Protein AF-A0A2J8KEN2-F1 (afdb_monomer_lite)

Foldseek 3Di:
DDDPPPQPVQQKDKDWDADPVPRDTDPLAIQIDHDPDGPKDFPDKDKDWDQDPVRDIFIWIWTAILQRKTFIAGSDPPPGTPDIDRCLVVAWPDKDWAFFAADPLVVLVVVLPDPVCPPPPPPVNSVVSVVVSVVVVVVVVVVVVVVVVVVVVDDPDPPDPDPDPVPDHADPVSPDTDMWTAGPSRDTDD

pLDDT: mean 83.46, std 14.16, range [34.16, 97.75]

Organism: Pan troglodytes (NCBI:txid9598)

Sequence (190 aa):
SSKDSLACFNQTYTINLYLVETGRRLLDTTITFSLEQSGTRPERLYIQVFLKKDDSVGYRALVQTEDHLLLFLQQLAGKVVLWSREESLAEVVCLEMVDLPLTGAQAELEGEFGKKAAIQDGLLGMFLKRLSSQLILLQAWTSHLWKMFYDARKPRSQIKNEINIDTLARDEFNLQKMMVMVTASGKVSG

Structure (mmCIF, N/CA/C/O backbone):
data_AF-A0A2J8KEN2-F1
#
_entry.id   AF-A0A2J8KEN2-F1
#
loop_
_atom_site.group_PDB
_atom_site.id
_atom_site.type_symbol
_atom_site.label_atom_id
_atom_site.label_alt_id
_atom_site.label_comp_id
_atom_site.label_asym_id
_atom_site.label_entity_id
_atom_site.label_seq_id
_atom_site.pdbx_PDB_ins_code
_atom_site.Cartn_x
_atom_site.Cartn_y
_atom_site.Cartn_z
_atom_site.occupancy
_atom_site.B_iso_or_equiv
_atom_site.auth_seq_id
_atom_site.auth_comp_id
_atom_site.auth_asym_id
_atom_site.auth_atom_id
_atom_site.pdbx_PDB_model_num
ATOM 1 N N . SER A 1 1 ? -32.097 -1.463 -9.549 1.00 34.16 1 SER A N 1
ATOM 2 C CA . SER A 1 1 ? -32.079 -1.325 -8.083 1.00 34.16 1 SER A CA 1
ATOM 3 C C . SER A 1 1 ? -30.762 -0.674 -7.701 1.00 34.16 1 SER A C 1
ATOM 5 O O . SER A 1 1 ? -29.748 -1.351 -7.584 1.00 34.16 1 SER A O 1
ATOM 7 N N . SER A 1 2 ? -30.742 0.658 -7.702 1.00 37.84 2 SER A N 1
ATOM 8 C CA . SER A 1 2 ? -29.576 1.498 -7.428 1.00 37.84 2 SER A CA 1
ATOM 9 C C . SER A 1 2 ? -29.343 1.525 -5.921 1.00 37.84 2 SER A C 1
ATOM 11 O O . SER A 1 2 ? -30.073 2.192 -5.195 1.00 37.84 2 SER A O 1
ATOM 13 N N . LYS A 1 3 ? -28.372 0.746 -5.436 1.00 42.81 3 LYS A N 1
ATOM 14 C CA . LYS A 1 3 ? -27.894 0.880 -4.059 1.00 42.81 3 LYS A CA 1
ATOM 15 C C . LYS A 1 3 ? -27.143 2.203 -3.968 1.00 42.81 3 LYS A C 1
ATOM 17 O O . LYS A 1 3 ? -26.094 2.340 -4.591 1.00 42.81 3 LYS A O 1
ATOM 22 N N . ASP A 1 4 ? -27.694 3.142 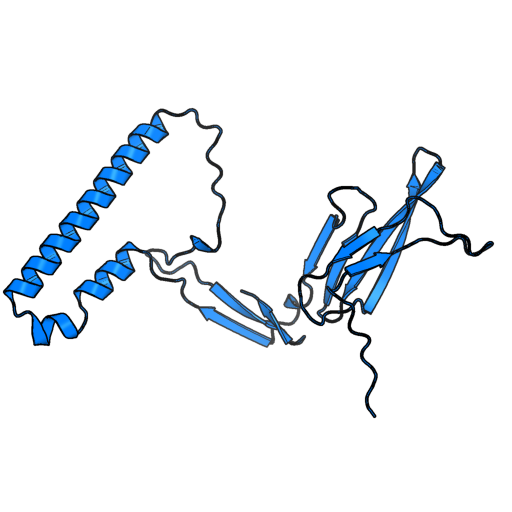-3.208 1.00 41.69 4 ASP A N 1
ATOM 23 C CA . ASP A 1 4 ? -27.046 4.392 -2.828 1.00 41.69 4 ASP A CA 1
ATOM 24 C C . ASP A 1 4 ? -25.714 4.084 -2.137 1.00 41.69 4 ASP A C 1
ATOM 26 O O . ASP A 1 4 ? -25.636 3.758 -0.950 1.00 41.69 4 ASP A O 1
ATOM 30 N N . SER A 1 5 ? -24.634 4.126 -2.911 1.00 50.22 5 SER A N 1
ATOM 31 C CA . SER A 1 5 ? -23.287 4.011 -2.392 1.00 50.22 5 SER A CA 1
ATOM 32 C C . SER A 1 5 ? -22.967 5.324 -1.690 1.00 50.22 5 SER A C 1
ATOM 34 O O . SER A 1 5 ? -22.549 6.283 -2.334 1.00 50.22 5 SER A O 1
ATOM 36 N N . LEU A 1 6 ? -23.157 5.367 -0.369 1.00 51.81 6 LEU A N 1
ATOM 37 C CA . LEU A 1 6 ? -22.570 6.387 0.500 1.00 51.81 6 LEU A CA 1
ATOM 38 C C . LEU A 1 6 ? -21.063 6.421 0.208 1.00 51.81 6 LEU A C 1
ATOM 40 O O . LEU A 1 6 ? -20.320 5.537 0.636 1.00 51.81 6 LEU A O 1
ATOM 44 N N . ALA A 1 7 ? -20.627 7.349 -0.638 1.00 55.91 7 ALA A N 1
ATOM 45 C CA . ALA A 1 7 ? -19.224 7.555 -0.944 1.00 55.91 7 ALA A CA 1
ATOM 46 C C . ALA A 1 7 ? -18.638 8.355 0.220 1.00 55.91 7 ALA A C 1
ATOM 48 O O . ALA A 1 7 ? -19.048 9.488 0.471 1.00 55.91 7 ALA A O 1
ATOM 49 N N . CYS A 1 8 ? -17.729 7.745 0.980 1.00 64.81 8 CYS A N 1
ATOM 50 C CA . CYS A 1 8 ? -17.019 8.448 2.041 1.00 64.81 8 CYS A CA 1
ATOM 51 C C . CYS A 1 8 ? -16.120 9.515 1.400 1.00 64.81 8 CYS A C 1
ATOM 53 O O . CYS A 1 8 ? -15.266 9.195 0.569 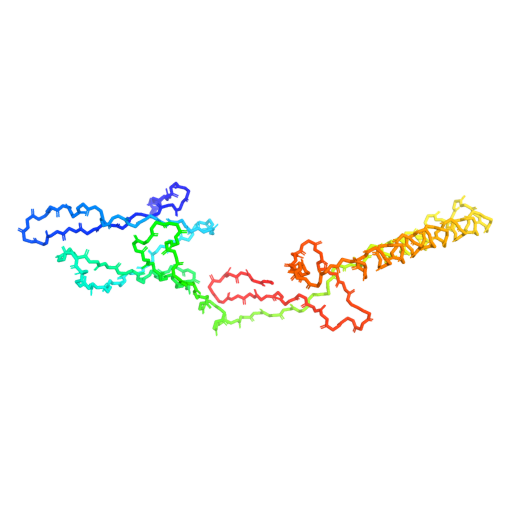1.00 64.81 8 CYS A O 1
ATOM 55 N N . PHE A 1 9 ? -16.334 10.782 1.757 1.00 64.25 9 PHE A N 1
ATOM 56 C CA . PHE A 1 9 ? -15.518 11.892 1.276 1.00 64.25 9 PHE A CA 1
ATOM 57 C C . PHE A 1 9 ? -14.078 11.712 1.775 1.00 64.25 9 PHE A C 1
ATOM 59 O O . PHE A 1 9 ? -13.844 11.641 2.979 1.00 64.25 9 PHE A O 1
ATOM 66 N N . ASN A 1 10 ? -13.121 11.623 0.848 1.00 73.12 10 ASN A N 1
ATOM 67 C CA . ASN A 1 10 ? -11.687 11.478 1.129 1.00 73.12 10 ASN A CA 1
ATOM 68 C C . ASN A 1 10 ? -11.269 10.181 1.869 1.00 73.12 10 ASN A C 1
ATOM 70 O O . ASN A 1 10 ? -10.186 10.144 2.445 1.00 73.12 10 ASN A O 1
ATOM 74 N N . GLN A 1 11 ? -12.128 9.146 1.893 1.00 83.94 11 GLN A N 1
ATOM 75 C CA . GLN A 1 11 ? -11.895 7.852 2.571 1.00 83.94 11 GLN A CA 1
ATOM 76 C C . GLN A 1 11 ? -11.328 7.966 4.000 1.00 83.94 11 GLN A C 1
ATOM 78 O O . GLN A 1 11 ? -10.512 7.147 4.431 1.00 83.94 11 GLN A O 1
ATOM 83 N N . THR A 1 12 ? -11.754 8.985 4.751 1.00 90.19 12 THR A N 1
ATOM 84 C CA . THR A 1 12 ? -11.365 9.164 6.150 1.00 90.19 12 THR A CA 1
ATOM 85 C C . THR A 1 12 ? -12.368 8.476 7.066 1.00 90.19 12 THR A C 1
ATOM 87 O O . THR A 1 12 ? -13.565 8.762 7.063 1.00 90.19 12 THR A O 1
ATOM 90 N N . TYR A 1 13 ? -11.869 7.557 7.885 1.00 92.00 13 TYR A N 1
ATOM 91 C CA . TYR A 1 13 ? -12.669 6.780 8.820 1.00 92.00 13 TYR A CA 1
ATOM 92 C C . TYR A 1 13 ? -12.249 7.091 10.249 1.00 92.00 13 TYR A C 1
ATOM 94 O O . TYR A 1 13 ? -11.062 7.202 10.567 1.00 92.00 13 TYR A O 1
ATOM 102 N N . THR A 1 14 ? -13.244 7.206 11.125 1.00 93.06 14 THR A N 1
ATOM 103 C CA . THR A 1 14 ? -13.035 7.472 12.544 1.00 93.06 14 THR A CA 1
ATOM 104 C C . THR A 1 14 ? -13.665 6.371 13.382 1.00 93.06 14 THR A C 1
ATOM 106 O O . THR A 1 14 ? -14.856 6.089 13.265 1.00 93.06 14 THR A O 1
ATOM 109 N N . ILE A 1 15 ? -12.868 5.775 14.264 1.00 94.69 15 ILE A N 1
ATOM 110 C CA . ILE A 1 15 ? -13.289 4.753 15.220 1.00 94.69 15 ILE A CA 1
ATOM 111 C C . ILE A 1 15 ? -13.369 5.407 16.603 1.00 94.69 15 ILE A C 1
ATOM 113 O O . ILE A 1 15 ? -12.448 6.106 17.028 1.00 94.69 15 ILE A O 1
ATOM 117 N N . ASN A 1 16 ? -14.487 5.198 17.298 1.00 93.88 16 ASN A N 1
ATOM 118 C CA . ASN A 1 16 ? -14.735 5.699 18.650 1.00 93.88 16 ASN A CA 1
ATOM 119 C C . ASN A 1 16 ? -15.219 4.556 19.544 1.00 93.88 16 ASN A C 1
ATOM 121 O O . ASN A 1 16 ? -15.945 3.677 19.078 1.00 93.88 16 ASN A O 1
ATOM 125 N N . LEU A 1 17 ? -14.875 4.603 20.833 1.00 93.81 17 LEU A N 1
ATOM 126 C CA . LEU A 1 17 ? -15.411 3.675 21.828 1.00 93.81 17 LEU A CA 1
ATOM 127 C C . LEU A 1 17 ? -16.586 4.294 22.580 1.00 93.81 17 LEU A C 1
ATOM 129 O O . LEU A 1 17 ? -16.585 5.478 22.926 1.00 93.81 17 LEU A O 1
ATOM 133 N N . TYR A 1 18 ? -17.564 3.446 22.877 1.00 94.31 18 TYR A N 1
ATOM 134 C CA . TYR A 1 18 ? -18.742 3.775 23.665 1.00 94.31 18 TYR A CA 1
ATOM 135 C C . TYR A 1 18 ? -18.900 2.744 24.780 1.00 94.31 18 TYR A C 1
ATOM 137 O O . TYR A 1 18 ? -18.653 1.555 24.577 1.00 94.31 18 TYR A O 1
ATOM 145 N N . LEU A 1 19 ? -19.317 3.198 25.959 1.00 93.94 19 LEU A N 1
ATOM 146 C CA . LEU A 1 19 ? -19.700 2.316 27.057 1.00 93.94 19 LEU A CA 1
ATOM 147 C C . LEU A 1 19 ? -21.049 1.672 26.742 1.00 93.94 19 LEU A C 1
ATOM 149 O O . LEU A 1 19 ? -22.024 2.382 26.511 1.00 93.94 19 LEU A O 1
ATOM 153 N N . VAL A 1 20 ? -21.120 0.342 26.789 1.00 95.00 20 VAL A N 1
ATOM 154 C CA . VAL A 1 20 ? -22.357 -0.405 26.496 1.00 95.00 20 VAL A CA 1
ATOM 155 C C . VAL A 1 20 ? -23.465 -0.070 27.498 1.00 95.00 20 VAL A C 1
ATOM 157 O O . VAL A 1 20 ? -24.615 0.095 27.113 1.00 95.00 20 VAL A O 1
ATOM 160 N N . GLU A 1 21 ? -23.110 0.096 28.772 1.00 96.19 21 GLU A N 1
ATOM 161 C CA . GLU A 1 21 ? -24.060 0.341 29.866 1.00 96.19 21 GLU A CA 1
ATOM 162 C C . GLU A 1 21 ? -24.750 1.707 29.774 1.00 96.19 21 GLU A C 1
ATOM 164 O O . GLU A 1 21 ? -25.923 1.841 30.108 1.00 96.19 21 GLU A O 1
ATOM 169 N N . THR A 1 22 ? -24.019 2.738 29.341 1.00 95.75 22 THR A N 1
ATOM 170 C CA . THR A 1 22 ? -24.493 4.133 29.382 1.00 95.75 22 THR A CA 1
ATOM 171 C C . THR A 1 22 ? -24.680 4.756 28.003 1.00 95.75 22 THR A C 1
ATOM 173 O O . THR A 1 22 ? -25.208 5.862 27.901 1.00 95.75 22 THR A O 1
ATOM 176 N N . GLY A 1 23 ? -24.192 4.106 26.944 1.00 94.25 23 GLY A N 1
ATOM 177 C CA . GLY A 1 23 ? -24.124 4.661 25.591 1.00 94.25 23 GLY A CA 1
ATOM 178 C C . GLY A 1 23 ? -23.197 5.875 25.459 1.00 94.25 23 GLY A C 1
ATOM 179 O O . GLY A 1 23 ? -23.181 6.526 24.415 1.00 94.25 23 GLY A O 1
ATOM 180 N N . ARG A 1 24 ? -22.430 6.228 26.501 1.00 93.88 24 ARG A N 1
ATOM 181 C CA . ARG A 1 24 ? -21.560 7.410 26.483 1.00 93.88 24 ARG A CA 1
ATOM 182 C C . ARG A 1 24 ? -20.271 7.124 25.724 1.00 93.88 24 ARG A C 1
ATOM 184 O O . ARG A 1 24 ? -19.637 6.090 25.929 1.00 93.88 24 ARG A O 1
ATOM 191 N N . ARG A 1 25 ? -19.863 8.077 24.882 1.00 93.12 25 ARG A N 1
ATOM 192 C CA . ARG A 1 25 ? -18.575 8.046 24.180 1.00 93.12 25 ARG A CA 1
ATOM 193 C C . ARG A 1 25 ? -17.432 8.237 25.173 1.00 93.12 25 ARG A C 1
ATOM 195 O O . ARG A 1 25 ? -17.469 9.173 25.971 1.00 93.12 25 ARG A O 1
ATOM 202 N N . LEU A 1 26 ? -16.403 7.402 25.081 1.00 90.88 26 LEU A N 1
ATOM 203 C CA . LEU A 1 26 ? -15.172 7.582 25.844 1.00 90.88 26 LEU A CA 1
ATOM 204 C C . LEU A 1 26 ? -14.308 8.670 25.195 1.00 90.88 26 LEU A C 1
ATOM 206 O O . LEU A 1 26 ? -14.005 8.616 24.000 1.00 90.88 26 LEU A O 1
ATOM 210 N N . LEU A 1 27 ? -13.925 9.674 25.983 1.00 88.25 27 LEU A N 1
ATOM 211 C CA . LEU A 1 27 ? -13.029 10.744 25.536 1.00 88.25 27 LEU A CA 1
ATOM 212 C C . LEU A 1 27 ? -11.622 10.181 25.280 1.00 88.25 27 LEU A C 1
ATOM 214 O O . LEU A 1 27 ? -11.268 9.137 25.819 1.00 88.25 27 LEU A O 1
ATOM 218 N N . ASP A 1 28 ? -10.856 10.827 24.400 1.00 85.25 28 ASP A N 1
ATOM 219 C CA . ASP A 1 28 ? -9.479 10.438 24.043 1.00 85.25 28 ASP A CA 1
ATOM 220 C C . ASP A 1 28 ? -9.310 9.000 23.510 1.00 85.25 28 ASP A C 1
ATOM 222 O O . ASP A 1 28 ? -8.221 8.424 23.521 1.00 85.25 28 ASP A O 1
ATOM 226 N N . THR A 1 29 ? -10.395 8.415 22.986 1.00 89.81 29 THR A N 1
ATOM 227 C CA . THR A 1 29 ? -10.398 7.091 22.337 1.00 89.81 29 THR A CA 1
ATOM 228 C C . THR A 1 29 ? -10.645 7.151 20.827 1.00 89.81 29 THR A C 1
ATOM 230 O O . THR A 1 29 ? -10.989 6.152 20.195 1.00 89.81 29 THR A O 1
ATOM 233 N N . THR A 1 30 ? -10.465 8.315 20.214 1.00 92.00 30 THR A N 1
ATOM 234 C CA . THR A 1 30 ? -10.729 8.505 18.788 1.00 92.00 30 THR A CA 1
ATOM 235 C C . THR A 1 30 ? -9.509 8.107 17.955 1.00 92.00 30 THR A C 1
ATOM 237 O O . THR A 1 30 ? -8.435 8.678 18.122 1.00 92.00 30 THR A O 1
ATOM 240 N N . ILE A 1 31 ? -9.671 7.138 17.051 1.00 93.69 31 ILE A N 1
ATOM 241 C CA . ILE A 1 31 ? -8.678 6.804 16.020 1.00 93.69 31 ILE A CA 1
ATOM 242 C C . ILE A 1 31 ? -9.208 7.297 14.678 1.00 93.69 31 ILE A C 1
ATOM 244 O O . ILE A 1 31 ? -10.293 6.891 14.273 1.00 93.69 31 ILE A O 1
ATOM 248 N N . THR A 1 32 ? -8.432 8.119 13.975 1.00 92.06 32 THR A N 1
ATOM 249 C CA . THR A 1 32 ? -8.751 8.569 12.613 1.00 92.06 32 THR A CA 1
ATOM 250 C C . THR A 1 32 ? -7.681 8.074 11.654 1.00 92.06 32 THR A C 1
ATOM 252 O O . THR A 1 32 ? -6.495 8.289 11.897 1.00 92.06 32 THR A O 1
ATOM 255 N N . PHE A 1 33 ? -8.093 7.422 10.570 1.00 91.50 33 PHE A N 1
ATOM 256 C CA . PHE A 1 33 ? -7.204 6.937 9.516 1.00 91.50 33 PHE A CA 1
ATOM 257 C C . PHE A 1 33 ? -7.816 7.200 8.136 1.00 91.50 33 PHE A C 1
ATOM 259 O O . PHE A 1 33 ? -9.028 7.373 8.011 1.00 91.50 33 PHE A O 1
ATOM 266 N N . SER A 1 34 ? -6.973 7.245 7.110 1.00 90.12 34 SER A N 1
ATOM 267 C CA . SER A 1 34 ? -7.372 7.400 5.711 1.00 90.12 34 SER A CA 1
ATOM 268 C C . SER A 1 34 ? -6.935 6.183 4.908 1.00 90.12 34 SER A C 1
ATOM 270 O O . SER A 1 34 ? -5.849 5.653 5.147 1.00 90.12 34 SER A O 1
ATOM 272 N N . LEU A 1 35 ? -7.763 5.758 3.958 1.00 88.69 35 LEU A N 1
ATOM 273 C CA . LEU A 1 35 ? -7.361 4.789 2.939 1.00 88.69 35 LEU A CA 1
ATOM 274 C C . LEU A 1 35 ? -6.811 5.547 1.725 1.00 88.69 35 LEU A C 1
ATOM 276 O O . LEU A 1 35 ? -7.370 6.565 1.333 1.00 88.69 35 LEU A O 1
ATOM 280 N N . GLU A 1 36 ? -5.703 5.070 1.158 1.00 80.38 36 GLU A N 1
ATOM 281 C CA . GLU A 1 36 ? -5.050 5.719 0.009 1.00 80.38 36 GLU A CA 1
ATOM 282 C C . GLU A 1 36 ? -5.774 5.435 -1.314 1.00 80.38 36 GLU A C 1
ATOM 284 O O . GLU A 1 36 ? -5.727 6.242 -2.242 1.00 80.38 36 GLU A O 1
ATOM 289 N N . GLN A 1 37 ? -6.442 4.281 -1.418 1.00 76.62 37 GLN A N 1
ATOM 290 C CA . GLN A 1 37 ? -7.077 3.845 -2.656 1.00 76.62 37 GLN A CA 1
ATOM 291 C C . GLN A 1 37 ? -8.529 4.299 -2.757 1.00 76.62 37 GLN A C 1
ATOM 293 O O . GLN A 1 37 ? -9.382 3.948 -1.931 1.00 76.62 37 GLN A O 1
ATOM 298 N N . SER A 1 38 ? -8.819 5.004 -3.852 1.00 67.56 38 SER A N 1
ATOM 299 C CA . SER A 1 38 ? -10.164 5.475 -4.143 1.00 67.56 38 SER A CA 1
ATOM 300 C C . SER A 1 38 ? -11.145 4.315 -4.294 1.00 67.56 38 SER A C 1
ATOM 302 O O . SER A 1 38 ? -10.929 3.410 -5.093 1.00 67.56 38 SER A O 1
ATOM 304 N N . GLY A 1 39 ? -12.240 4.357 -3.535 1.00 72.56 39 GLY A N 1
ATOM 305 C CA . GLY A 1 39 ? -13.319 3.368 -3.620 1.00 72.56 39 GLY A CA 1
ATOM 306 C C . GLY A 1 39 ? -13.184 2.158 -2.694 1.00 72.56 39 GLY A C 1
ATOM 307 O O . GLY A 1 39 ? -14.146 1.403 -2.595 1.00 72.56 39 GLY A O 1
ATOM 308 N N . THR A 1 40 ? -12.073 2.009 -1.966 1.00 84.62 40 THR A N 1
ATOM 309 C CA . THR A 1 40 ? -11.931 0.954 -0.948 1.00 84.62 40 THR A CA 1
ATOM 310 C C . THR A 1 40 ? -12.737 1.283 0.309 1.00 84.62 40 THR A C 1
ATOM 312 O O . THR A 1 40 ? -12.825 2.440 0.735 1.00 84.62 40 THR A O 1
ATOM 315 N N . ARG A 1 41 ? -13.364 0.264 0.904 1.00 90.19 41 ARG A N 1
ATOM 316 C CA . ARG A 1 41 ? -14.158 0.390 2.135 1.00 90.19 41 ARG A CA 1
ATOM 317 C C . ARG A 1 41 ? -13.702 -0.634 3.170 1.00 90.19 41 ARG A C 1
ATOM 319 O O . ARG A 1 41 ? -13.252 -1.715 2.793 1.00 90.19 41 ARG A O 1
ATOM 326 N N . PRO A 1 42 ? -13.832 -0.332 4.472 1.00 93.56 42 PRO A N 1
ATOM 327 C CA . PRO A 1 42 ? -13.653 -1.332 5.514 1.00 93.56 42 PRO A CA 1
ATOM 328 C C . PRO A 1 42 ? -14.808 -2.346 5.474 1.00 93.56 42 PRO A C 1
ATOM 330 O O . PRO A 1 42 ? -15.974 -1.963 5.556 1.00 93.56 42 PRO A O 1
ATOM 333 N N . GLU A 1 43 ? -14.479 -3.633 5.376 1.00 94.31 43 GLU A N 1
ATOM 334 C CA . GLU A 1 43 ? -15.429 -4.752 5.424 1.00 94.31 43 GLU A CA 1
ATOM 335 C C . GLU A 1 43 ? -15.548 -5.307 6.850 1.00 94.31 43 GLU A C 1
ATOM 337 O O . GLU A 1 43 ? -16.652 -5.557 7.337 1.00 94.31 43 GLU A O 1
ATOM 342 N N . ARG A 1 44 ? -14.415 -5.492 7.545 1.00 95.81 44 ARG A N 1
ATOM 343 C CA . ARG A 1 44 ? -14.381 -6.089 8.890 1.00 95.81 44 ARG A CA 1
ATOM 344 C C . ARG A 1 44 ? -13.568 -5.261 9.867 1.00 95.81 44 ARG A C 1
ATOM 346 O O . ARG A 1 44 ? -12.583 -4.620 9.505 1.00 95.81 44 ARG A O 1
ATOM 353 N N . LEU A 1 45 ? -13.980 -5.319 11.130 1.00 97.06 45 LEU A N 1
ATOM 354 C CA . LEU A 1 45 ? -13.357 -4.614 12.241 1.00 97.06 45 LEU A CA 1
ATOM 355 C C . LEU A 1 45 ? -13.247 -5.547 13.448 1.00 97.06 45 LEU A C 1
ATOM 357 O O . LEU A 1 45 ? -14.256 -6.047 13.941 1.00 97.06 45 LEU A O 1
ATOM 361 N N . TYR A 1 46 ? -12.031 -5.729 13.954 1.00 97.31 46 TYR A N 1
ATOM 362 C CA . TYR A 1 46 ? -11.758 -6.468 15.185 1.00 97.31 46 TYR A CA 1
ATOM 363 C C . TYR A 1 46 ? -11.066 -5.553 16.192 1.00 97.31 46 TYR A C 1
ATOM 365 O O . TYR A 1 46 ? -10.150 -4.811 15.838 1.00 97.31 46 TYR A O 1
ATOM 373 N N . ILE A 1 47 ? -11.495 -5.606 17.453 1.00 96.62 47 ILE A N 1
ATOM 374 C CA . ILE A 1 47 ? -11.006 -4.714 18.506 1.00 96.62 47 ILE A CA 1
ATOM 375 C C . ILE A 1 47 ? -10.254 -5.517 19.563 1.00 96.62 47 ILE A C 1
ATOM 377 O O . ILE A 1 47 ? -10.782 -6.473 20.125 1.00 96.62 47 ILE A O 1
ATOM 381 N N . GLN A 1 48 ? -9.034 -5.084 19.871 1.00 96.62 48 GLN A N 1
ATOM 382 C CA . GLN A 1 48 ? -8.261 -5.566 21.010 1.00 96.62 48 GLN A CA 1
ATOM 383 C C . GLN A 1 48 ? -8.209 -4.466 22.071 1.00 96.62 48 GLN A C 1
ATOM 385 O O . GLN A 1 48 ? -7.526 -3.460 21.882 1.00 96.62 48 GLN A O 1
ATOM 390 N N . VAL A 1 49 ? -8.907 -4.662 23.189 1.00 94.88 49 VAL A N 1
ATOM 391 C CA . VAL A 1 49 ? -8.901 -3.735 24.332 1.00 94.88 49 VAL A CA 1
ATOM 392 C C . VAL A 1 49 ? -7.823 -4.102 25.352 1.00 94.88 49 VAL A C 1
ATOM 394 O O . VAL A 1 49 ? -7.462 -5.270 25.495 1.00 94.88 49 VAL A O 1
ATOM 397 N N . PHE A 1 50 ? -7.305 -3.107 26.066 1.00 94.06 50 PHE A N 1
ATOM 398 C CA . PHE A 1 50 ? -6.351 -3.283 27.162 1.00 94.06 50 PHE A CA 1
ATOM 399 C C . PHE A 1 50 ? -6.481 -2.145 28.181 1.00 94.06 50 PHE A C 1
ATOM 401 O O . PHE A 1 50 ? -6.939 -1.054 27.848 1.00 94.06 50 PHE A O 1
ATOM 408 N N . LEU A 1 51 ? -6.060 -2.390 29.422 1.00 93.88 51 LEU A N 1
ATOM 409 C CA . LEU A 1 51 ? -6.012 -1.366 30.467 1.00 93.88 51 LEU A CA 1
ATOM 410 C C . LEU A 1 51 ? -4.673 -0.622 30.386 1.00 93.88 51 LEU A C 1
ATOM 412 O O . LEU A 1 51 ? -3.614 -1.249 30.279 1.00 93.88 51 LEU A O 1
ATOM 416 N N . LYS A 1 52 ? -4.710 0.709 30.374 1.00 91.12 52 LYS A N 1
ATOM 417 C CA . LYS A 1 52 ? -3.511 1.551 30.393 1.00 91.12 52 LYS A CA 1
ATOM 418 C C . LYS A 1 52 ? -3.025 1.748 31.836 1.00 91.12 52 LYS A C 1
ATOM 420 O O . LYS A 1 52 ? -3.658 1.308 32.788 1.00 91.12 52 LYS A O 1
ATOM 425 N N . LYS A 1 53 ? -1.862 2.386 32.001 1.00 91.75 53 LYS A N 1
ATOM 426 C CA . LYS A 1 53 ? -1.238 2.613 33.322 1.00 91.75 53 LYS A CA 1
ATOM 427 C C . LYS A 1 53 ? -1.977 3.644 34.182 1.00 91.75 53 LYS A C 1
ATOM 429 O O . LYS A 1 53 ? -1.782 3.669 35.386 1.00 91.75 53 LYS A O 1
ATOM 434 N N . ASP A 1 54 ? -2.754 4.509 33.548 1.00 91.88 54 ASP A N 1
ATOM 435 C CA . ASP A 1 54 ? -3.586 5.563 34.132 1.00 91.88 54 ASP A CA 1
ATOM 436 C C . ASP A 1 54 ? -5.022 5.081 34.416 1.00 91.88 54 ASP A C 1
ATOM 438 O O . ASP A 1 54 ? -5.932 5.898 34.508 1.00 91.88 54 ASP A O 1
ATOM 442 N N . ASP A 1 55 ? -5.240 3.762 34.479 1.00 89.88 55 ASP A N 1
ATOM 443 C CA . ASP A 1 55 ? -6.544 3.093 34.618 1.00 89.88 55 ASP A CA 1
ATOM 444 C C . ASP A 1 55 ? -7.568 3.406 33.509 1.00 89.88 55 ASP A C 1
ATOM 446 O O . ASP A 1 55 ? -8.710 2.941 33.545 1.00 89.88 55 ASP A O 1
ATOM 450 N N . SER A 1 56 ? -7.166 4.138 32.466 1.00 89.75 56 SER A N 1
ATOM 451 C CA . SER A 1 56 ? -7.994 4.365 31.287 1.00 89.75 56 SER A CA 1
ATOM 452 C C . SER A 1 56 ? -7.972 3.154 30.349 1.00 89.75 56 SER A C 1
ATOM 454 O O . SER A 1 56 ? -7.035 2.350 30.322 1.00 89.75 56 SER A O 1
ATOM 456 N N . VAL A 1 57 ? -9.023 2.999 29.542 1.00 91.12 57 VAL A N 1
ATOM 457 C CA . VAL A 1 57 ? -9.084 1.926 28.544 1.00 91.12 57 VAL A CA 1
ATOM 458 C C . VAL A 1 57 ? -8.379 2.348 27.255 1.00 91.12 57 VAL A C 1
ATOM 460 O O . VAL A 1 57 ? -8.598 3.430 26.701 1.00 91.12 57 VAL A O 1
ATOM 463 N N . GLY A 1 58 ? -7.508 1.474 26.767 1.00 92.25 58 GLY A N 1
ATOM 464 C CA . GLY A 1 58 ? -6.907 1.554 25.448 1.00 92.25 58 GLY A CA 1
ATOM 465 C C . GLY A 1 58 ? -7.476 0.502 24.507 1.00 92.25 58 GLY A C 1
ATOM 466 O O . GLY A 1 58 ? -7.990 -0.531 24.939 1.00 92.25 58 GLY A O 1
ATOM 467 N N . TYR A 1 59 ? -7.371 0.748 23.205 1.00 95.00 59 TYR A N 1
ATOM 468 C CA . TYR A 1 59 ? -7.680 -0.271 22.208 1.00 95.00 59 TYR A CA 1
ATOM 469 C C . TYR A 1 59 ? -6.800 -0.161 20.968 1.00 95.00 59 TYR A C 1
ATOM 471 O O . TYR A 1 59 ? -6.223 0.884 20.660 1.00 95.00 59 TYR A O 1
ATOM 479 N N . ARG A 1 60 ? -6.712 -1.282 20.259 1.00 95.81 60 ARG A N 1
ATOM 480 C CA . ARG A 1 60 ? -6.201 -1.394 18.897 1.00 95.81 60 ARG A CA 1
ATOM 481 C C . ARG A 1 60 ? -7.306 -1.938 18.010 1.00 95.81 60 ARG A C 1
ATOM 483 O O . ARG A 1 60 ? -8.147 -2.709 18.476 1.00 95.81 60 ARG A O 1
ATOM 490 N N . ALA A 1 61 ? -7.293 -1.537 16.750 1.00 96.88 61 ALA A N 1
ATOM 491 C CA . ALA A 1 61 ? -8.271 -1.976 15.768 1.00 96.88 61 ALA A CA 1
ATOM 492 C C . ALA A 1 61 ? -7.558 -2.669 14.609 1.00 96.88 61 ALA A C 1
ATOM 494 O O . ALA A 1 61 ? -6.653 -2.089 14.015 1.00 96.88 61 ALA A O 1
ATOM 495 N N . LEU A 1 62 ? -7.966 -3.894 14.293 1.00 97.75 62 LEU A N 1
ATOM 496 C CA . LEU A 1 62 ? -7.629 -4.551 13.039 1.00 97.75 62 LEU A CA 1
ATOM 497 C C . LEU A 1 62 ? -8.773 -4.295 12.060 1.00 97.75 62 LEU A C 1
ATOM 499 O O . LEU A 1 62 ? -9.902 -4.723 12.304 1.00 97.75 62 LEU A O 1
ATOM 503 N N . VAL A 1 63 ? -8.476 -3.591 10.977 1.00 96.81 63 VAL A N 1
ATOM 504 C CA . VAL A 1 63 ? -9.417 -3.282 9.902 1.00 96.81 63 VAL A CA 1
ATOM 505 C C . VAL A 1 63 ? -9.045 -4.121 8.690 1.00 96.81 63 VAL A C 1
ATOM 507 O O . VAL A 1 63 ? -7.892 -4.099 8.266 1.00 96.81 63 VAL A O 1
ATOM 510 N N . GLN A 1 64 ? -10.018 -4.844 8.144 1.00 96.25 64 GLN A N 1
ATOM 511 C CA . GLN A 1 64 ? -9.911 -5.501 6.846 1.00 96.25 64 GLN A CA 1
ATOM 512 C C . GLN A 1 64 ? -10.755 -4.725 5.845 1.00 96.25 64 GLN A C 1
ATOM 514 O O . GLN A 1 64 ? -11.935 -4.476 6.103 1.00 96.25 64 GLN A O 1
ATOM 519 N N . THR A 1 65 ? -10.163 -4.341 4.725 1.00 93.81 65 THR A N 1
ATOM 520 C CA . THR A 1 65 ? -10.858 -3.673 3.623 1.00 93.81 65 THR A CA 1
ATOM 521 C C . THR A 1 65 ? -11.328 -4.669 2.561 1.00 93.81 65 THR A C 1
ATOM 523 O O . THR A 1 65 ? -10.926 -5.835 2.555 1.00 93.81 65 THR A O 1
ATOM 526 N N . GLU A 1 66 ? -12.179 -4.195 1.651 1.00 92.25 66 GLU A N 1
ATOM 527 C CA . GLU A 1 66 ? -12.704 -4.971 0.517 1.00 92.25 66 GLU A CA 1
ATOM 528 C C . GLU A 1 66 ? -11.598 -5.518 -0.407 1.00 92.25 66 GLU A C 1
ATOM 530 O O . GLU A 1 66 ? -11.732 -6.615 -0.937 1.00 92.25 66 GLU A O 1
ATOM 535 N N . ASP A 1 67 ? -10.480 -4.803 -0.561 1.00 90.62 67 ASP A N 1
ATOM 536 C CA . ASP A 1 67 ? -9.320 -5.216 -1.364 1.00 90.62 67 ASP A CA 1
ATOM 537 C C . ASP A 1 67 ? -8.346 -6.141 -0.610 1.00 90.62 67 ASP A C 1
ATOM 539 O O . ASP A 1 67 ? -7.221 -6.348 -1.056 1.00 90.62 67 ASP A O 1
ATOM 543 N N . HIS A 1 68 ? -8.769 -6.715 0.521 1.00 93.56 68 HIS A N 1
ATOM 544 C CA . HIS A 1 68 ? -7.971 -7.608 1.372 1.00 93.56 68 HIS A CA 1
ATOM 545 C C . HIS A 1 68 ? -6.710 -6.962 1.978 1.00 93.56 68 HIS A C 1
ATOM 547 O O . HIS A 1 68 ? -5.767 -7.657 2.365 1.00 93.56 68 HIS A O 1
ATOM 553 N N . LEU A 1 69 ? -6.700 -5.637 2.135 1.00 94.12 69 LEU A N 1
ATOM 554 C CA . LEU A 1 69 ? -5.696 -4.935 2.929 1.00 94.12 69 LEU A CA 1
ATOM 555 C C . LEU A 1 69 ? -6.048 -5.047 4.421 1.00 94.12 69 LEU A C 1
ATOM 557 O O . LEU A 1 69 ? -7.182 -4.809 4.846 1.00 94.12 69 LEU A O 1
ATOM 561 N N . LEU A 1 70 ? -5.054 -5.406 5.232 1.00 96.38 70 LEU A N 1
ATOM 562 C CA . LEU A 1 70 ? -5.150 -5.456 6.686 1.00 96.38 70 LEU A CA 1
ATOM 563 C C . LEU A 1 70 ? -4.389 -4.287 7.302 1.00 96.38 70 LEU A C 1
ATOM 565 O O . LEU A 1 70 ? -3.178 -4.151 7.132 1.00 96.38 70 LEU A O 1
ATOM 569 N N . LEU A 1 71 ? -5.095 -3.475 8.083 1.00 96.00 71 LEU A N 1
ATOM 570 C CA . LEU A 1 71 ? -4.529 -2.348 8.814 1.00 96.00 71 LEU A CA 1
ATOM 571 C C . LEU A 1 71 ? -4.651 -2.588 10.309 1.00 96.00 71 LEU A C 1
ATOM 573 O O . LEU A 1 71 ? -5.749 -2.813 10.819 1.00 96.00 71 LEU A O 1
ATOM 577 N N . PHE A 1 72 ? -3.537 -2.484 11.028 1.00 96.75 72 PHE A N 1
ATOM 578 C CA . PHE A 1 72 ? -3.546 -2.562 12.482 1.00 96.75 72 PHE A CA 1
ATOM 579 C C . PHE A 1 72 ? -3.262 -1.198 13.094 1.00 96.75 72 PHE A C 1
ATOM 581 O O . PHE A 1 72 ? -2.169 -0.642 12.966 1.00 96.75 72 PHE A O 1
ATOM 588 N N . LEU A 1 73 ? -4.278 -0.652 13.751 1.00 95.75 73 LEU A N 1
ATOM 589 C CA . LEU A 1 73 ? -4.342 0.729 14.200 1.00 95.75 73 LEU A CA 1
ATOM 590 C C . LEU A 1 73 ? -4.130 0.833 15.711 1.00 95.75 73 LEU A C 1
ATOM 592 O O . LEU A 1 73 ? -4.589 -0.014 16.482 1.00 95.75 73 LEU A O 1
ATOM 596 N N . GLN A 1 74 ? -3.483 1.912 16.140 1.00 92.81 74 GLN A N 1
ATOM 597 C CA . GLN A 1 74 ? -3.254 2.255 17.542 1.00 92.81 74 GLN A CA 1
ATOM 598 C C . GLN A 1 74 ? -3.626 3.715 17.835 1.00 92.81 74 GLN A C 1
ATOM 600 O O . GLN A 1 74 ? -3.583 4.573 16.958 1.00 92.81 74 GLN A O 1
ATOM 605 N N . GLN A 1 75 ? -3.927 4.016 19.100 1.00 85.94 75 GLN A N 1
ATOM 606 C CA . GLN A 1 75 ? -4.338 5.347 19.582 1.00 85.94 75 GLN A CA 1
ATOM 607 C C . GLN A 1 75 ? -3.198 6.386 19.692 1.00 85.94 75 GLN A C 1
ATOM 609 O O . GLN A 1 75 ? -3.349 7.388 20.386 1.00 85.94 75 GLN A O 1
ATOM 614 N N . LEU A 1 76 ? -2.031 6.156 19.085 1.00 79.88 76 LEU A N 1
ATOM 615 C CA . LEU A 1 76 ? -0.860 7.008 19.301 1.00 79.88 76 LEU A CA 1
ATOM 616 C C . LEU A 1 76 ? -0.847 8.206 18.341 1.00 79.88 76 LEU A C 1
ATOM 618 O O . LEU A 1 76 ? -0.864 8.032 17.120 1.00 79.88 76 LEU A O 1
ATOM 622 N N . ALA A 1 77 ? -0.752 9.420 18.891 1.00 68.44 77 ALA A N 1
ATOM 623 C CA . ALA A 1 77 ? -0.593 10.642 18.108 1.00 68.44 77 ALA A CA 1
ATOM 624 C C . ALA A 1 77 ? 0.710 10.580 17.287 1.00 68.44 77 ALA A C 1
ATOM 626 O O . ALA A 1 77 ? 1.798 10.441 17.841 1.00 68.44 77 ALA A O 1
ATOM 627 N N . GLY A 1 78 ? 0.593 10.641 15.958 1.00 73.06 78 GLY A N 1
ATOM 628 C CA . GLY A 1 78 ? 1.721 10.658 15.016 1.00 73.06 78 GLY A CA 1
ATOM 629 C C . GLY A 1 78 ? 2.001 9.337 14.290 1.00 73.06 78 GLY A C 1
ATOM 630 O O . GLY A 1 78 ? 2.529 9.371 13.184 1.00 73.06 78 GLY A O 1
ATOM 631 N N . LYS A 1 79 ? 1.602 8.179 14.838 1.00 82.25 79 LYS A N 1
ATOM 632 C CA . LYS A 1 79 ? 1.682 6.887 14.128 1.00 82.25 79 LYS A CA 1
ATOM 633 C C . LYS A 1 79 ? 0.447 6.040 14.410 1.00 82.25 79 LYS A C 1
ATOM 635 O O . LYS A 1 79 ? 0.478 5.128 15.237 1.00 82.25 79 LYS A O 1
ATOM 640 N N . VAL A 1 80 ? -0.633 6.360 13.704 1.00 90.00 80 VAL A N 1
ATOM 641 C CA . VAL A 1 80 ? -1.921 5.666 13.827 1.00 90.00 80 VAL A CA 1
ATOM 642 C C . VAL A 1 80 ? -1.833 4.235 13.300 1.00 90.00 80 VAL A C 1
ATOM 644 O O . VAL A 1 80 ? -2.297 3.310 13.961 1.00 90.00 80 VAL A O 1
ATOM 647 N N . VAL A 1 81 ? -1.196 4.033 12.145 1.00 92.31 81 VAL A N 1
ATOM 648 C CA . VAL A 1 81 ? -0.989 2.705 11.554 1.00 92.31 81 VAL A CA 1
ATOM 649 C C . VAL A 1 81 ? 0.261 2.077 12.173 1.00 92.31 81 VAL A C 1
ATOM 651 O O . VAL A 1 81 ? 1.382 2.541 11.948 1.00 92.31 81 VAL A O 1
ATOM 654 N N . LEU A 1 82 ? 0.085 1.032 12.987 1.00 93.75 82 LEU A N 1
ATOM 655 C CA . LEU A 1 82 ? 1.202 0.284 13.568 1.00 93.75 82 LEU A CA 1
ATOM 656 C C . LEU A 1 82 ? 1.915 -0.524 12.480 1.00 93.75 82 LEU A C 1
ATOM 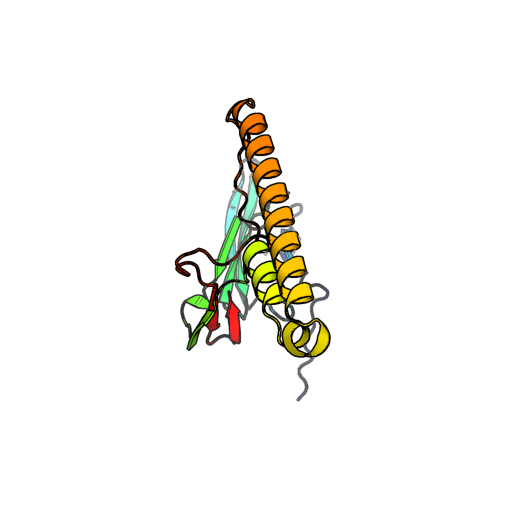658 O O . LEU A 1 82 ? 3.141 -0.454 12.366 1.00 93.75 82 LEU A O 1
ATOM 662 N N . TRP A 1 83 ? 1.128 -1.253 11.689 1.00 95.19 83 TRP A N 1
ATOM 663 C CA . TRP A 1 83 ? 1.549 -1.991 10.506 1.00 95.19 83 TRP A CA 1
ATOM 664 C C . TRP A 1 83 ? 0.388 -2.122 9.516 1.00 95.19 83 TRP A C 1
ATOM 666 O O . TRP A 1 83 ? -0.784 -1.986 9.879 1.00 95.19 83 TRP A O 1
ATOM 676 N N . SER A 1 84 ? 0.754 -2.386 8.268 1.00 94.75 84 SER A N 1
ATOM 677 C CA . SER A 1 84 ? -0.138 -2.662 7.149 1.00 94.75 84 SER A CA 1
ATOM 678 C C . SER A 1 84 ? 0.306 -3.971 6.497 1.00 94.75 84 SER A C 1
ATOM 680 O O . SER A 1 84 ? 1.509 -4.249 6.464 1.00 94.75 84 SER A O 1
ATOM 682 N N . ARG A 1 85 ? -0.636 -4.793 6.035 1.00 95.88 85 ARG A N 1
ATOM 683 C CA . ARG A 1 85 ? -0.353 -6.058 5.354 1.00 95.88 85 ARG A CA 1
ATOM 684 C C . ARG A 1 85 ? -1.278 -6.243 4.159 1.00 95.88 85 ARG A C 1
ATOM 686 O O . ARG A 1 85 ? -2.495 -6.199 4.300 1.00 95.88 85 ARG A O 1
ATOM 693 N N . GLU A 1 86 ? -0.674 -6.488 3.006 1.00 94.56 86 GLU A N 1
ATOM 694 C CA . GLU A 1 86 ? -1.357 -6.678 1.731 1.00 94.56 86 GLU A CA 1
ATOM 695 C C . GLU A 1 86 ? -1.621 -8.173 1.489 1.00 94.56 86 GLU A C 1
ATOM 697 O O . GLU A 1 86 ? -0.708 -8.898 1.097 1.00 94.56 86 GLU A O 1
ATOM 702 N N . GLU A 1 87 ? -2.841 -8.657 1.747 1.00 95.81 87 GLU A N 1
ATOM 703 C CA . GLU A 1 87 ? -3.187 -10.076 1.527 1.00 95.81 87 GLU A CA 1
ATOM 704 C C . GLU A 1 87 ? -3.753 -10.338 0.123 1.00 95.81 87 GLU A C 1
ATOM 706 O O . GLU A 1 87 ? -3.869 -11.495 -0.271 1.00 95.81 87 GLU A O 1
ATOM 711 N N . SER A 1 88 ? -4.058 -9.300 -0.668 1.00 93.88 88 SER A N 1
ATOM 712 C CA . SER A 1 88 ? -4.469 -9.467 -2.075 1.00 93.88 88 SER A CA 1
ATOM 713 C C . SER A 1 88 ? -3.415 -10.212 -2.905 1.00 93.88 88 SER A C 1
ATOM 715 O O . SER A 1 88 ? -3.751 -10.986 -3.799 1.00 93.88 88 SER A O 1
ATOM 717 N N . LEU A 1 89 ? -2.134 -10.047 -2.554 1.00 95.25 89 LEU A N 1
ATOM 718 C CA . LEU A 1 89 ? -0.991 -10.710 -3.185 1.00 95.25 89 LEU A CA 1
ATOM 719 C C . LEU A 1 89 ? -0.908 -12.216 -2.898 1.00 95.25 89 LEU A C 1
ATOM 721 O O . LEU A 1 89 ? -0.083 -12.900 -3.501 1.00 95.25 89 LEU A O 1
ATOM 725 N N . ALA A 1 90 ? -1.740 -12.756 -2.004 1.00 95.06 90 ALA A N 1
ATOM 726 C CA . ALA A 1 90 ? -1.836 -14.201 -1.819 1.00 95.06 90 ALA A CA 1
ATOM 727 C C . ALA A 1 90 ? -2.476 -14.900 -3.035 1.00 95.06 90 ALA A C 1
ATOM 729 O O . ALA A 1 90 ? -2.229 -16.087 -3.248 1.00 95.06 90 ALA A O 1
ATOM 730 N N . GLU A 1 91 ? -3.261 -14.176 -3.843 1.00 95.94 91 GLU A N 1
ATOM 731 C CA . GLU A 1 91 ? -3.931 -14.696 -5.038 1.00 95.94 91 GLU A CA 1
ATOM 732 C C . GLU A 1 91 ? -3.594 -13.850 -6.276 1.00 95.94 91 GLU A C 1
ATOM 734 O O . GLU A 1 91 ? -4.354 -12.983 -6.720 1.00 95.94 91 GLU A O 1
ATOM 739 N N . VAL A 1 92 ? -2.415 -14.112 -6.846 1.00 96.44 92 VAL A N 1
ATOM 740 C CA . VAL A 1 92 ? -1.957 -13.489 -8.095 1.00 96.44 92 VAL A CA 1
ATOM 741 C C . VAL A 1 92 ? -2.502 -14.266 -9.293 1.00 96.44 92 VAL A C 1
ATOM 743 O O . VAL A 1 92 ? -2.249 -15.461 -9.437 1.00 96.44 92 VAL A O 1
ATOM 746 N N . VAL A 1 93 ? -3.226 -13.571 -10.171 1.00 97.19 93 VAL A N 1
ATOM 747 C CA . VAL A 1 93 ? -3.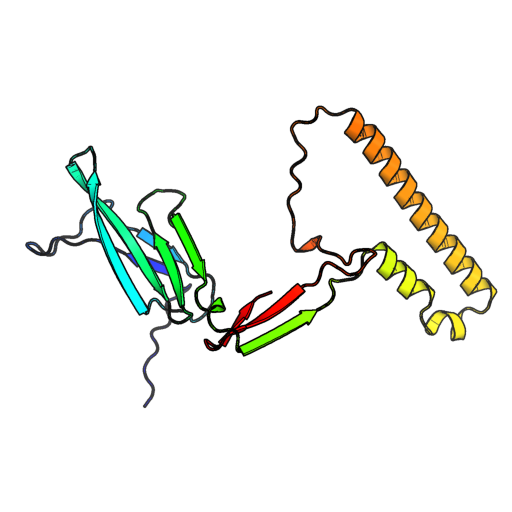819 -14.134 -11.396 1.00 97.19 93 VAL A CA 1
ATOM 748 C C . VAL A 1 93 ? -2.896 -13.942 -12.598 1.00 97.19 93 VAL A C 1
ATOM 750 O O . VAL A 1 93 ? -2.800 -14.825 -13.447 1.00 97.19 93 VAL A O 1
ATOM 753 N N . CYS A 1 94 ? -2.208 -12.801 -12.683 1.00 95.94 94 CYS A N 1
ATOM 754 C CA . CYS A 1 94 ? -1.261 -12.501 -13.757 1.00 95.94 94 CYS A CA 1
ATOM 755 C C . CYS A 1 94 ? -0.008 -11.828 -13.192 1.00 95.94 94 CYS A C 1
ATOM 757 O O . CYS A 1 94 ? -0.099 -11.021 -12.267 1.00 95.94 94 CYS A O 1
ATOM 759 N N . LEU A 1 95 ? 1.149 -12.150 -13.765 1.00 96.62 95 LEU A N 1
ATOM 760 C CA . LEU A 1 95 ? 2.432 -11.546 -13.427 1.00 96.62 95 LEU A CA 1
ATOM 761 C C . LEU A 1 95 ? 3.218 -11.299 -14.710 1.00 96.62 95 LEU A C 1
ATOM 763 O O . LEU A 1 95 ? 3.410 -12.215 -15.510 1.00 96.62 95 LEU A O 1
ATOM 767 N N . GLU A 1 96 ? 3.715 -10.077 -14.867 1.00 96.69 96 GLU A N 1
ATOM 768 C CA . GLU A 1 96 ? 4.575 -9.681 -15.975 1.00 96.69 96 GLU A CA 1
ATOM 769 C C . GLU A 1 96 ? 5.797 -8.918 -15.459 1.00 96.69 96 GLU A C 1
ATOM 771 O O . GLU A 1 96 ? 5.701 -8.064 -14.580 1.00 96.69 96 GLU A O 1
ATOM 776 N N . MET A 1 97 ? 6.973 -9.242 -15.994 1.00 95.12 97 MET A N 1
ATOM 777 C CA . MET A 1 97 ? 8.218 -8.557 -15.652 1.00 95.12 97 MET A CA 1
ATOM 778 C C . MET A 1 97 ? 8.538 -7.523 -16.723 1.00 95.12 97 MET A C 1
ATOM 780 O O . MET A 1 97 ? 8.864 -7.880 -17.855 1.00 95.12 97 MET A O 1
ATOM 784 N N . VAL A 1 98 ? 8.478 -6.251 -16.343 1.00 94.19 98 VAL A N 1
ATOM 785 C CA . VAL A 1 98 ? 8.755 -5.112 -17.214 1.00 94.19 98 VAL A CA 1
ATOM 786 C C . VAL A 1 98 ? 10.153 -4.585 -16.920 1.00 94.19 98 VAL A C 1
ATOM 788 O O . VAL A 1 98 ? 10.563 -4.445 -15.766 1.00 94.19 98 VAL A O 1
ATOM 791 N N . ASP A 1 99 ? 10.906 -4.297 -17.976 1.00 93.19 99 ASP A N 1
ATOM 792 C CA . ASP A 1 99 ? 12.225 -3.701 -17.822 1.00 93.19 99 ASP A CA 1
ATOM 793 C C . ASP A 1 99 ? 12.110 -2.279 -17.262 1.00 93.19 99 ASP A C 1
ATOM 795 O O . ASP A 1 99 ? 11.273 -1.486 -17.698 1.00 93.19 99 ASP A O 1
ATOM 799 N N . LEU A 1 100 ? 13.007 -1.933 -16.340 1.00 92.94 100 LEU A N 1
ATOM 800 C CA . LEU A 1 100 ? 13.110 -0.575 -15.815 1.00 92.94 100 LEU A CA 1
ATOM 801 C C . LEU A 1 100 ? 13.428 0.444 -16.926 1.00 92.94 100 LEU A C 1
ATOM 803 O O . LEU A 1 100 ? 13.979 0.065 -17.977 1.00 92.94 100 LEU A O 1
ATOM 807 N N . PRO A 1 101 ? 13.091 1.735 -16.712 1.00 89.62 101 PRO A N 1
ATOM 808 C CA . PRO A 1 101 ? 13.398 2.787 -17.670 1.00 89.62 101 PRO A CA 1
ATOM 809 C C . PRO A 1 101 ? 14.906 2.882 -17.912 1.00 89.62 101 PRO A C 1
ATOM 811 O O . PRO A 1 101 ? 15.728 2.512 -17.069 1.00 89.62 101 PRO A O 1
ATOM 814 N N . LEU A 1 102 ? 15.267 3.374 -19.095 1.00 86.19 102 LEU A N 1
ATOM 815 C CA . LEU A 1 102 ? 16.663 3.574 -19.458 1.00 86.19 102 LEU A CA 1
ATOM 816 C C . LEU A 1 102 ? 17.324 4.581 -18.519 1.00 86.19 102 LEU A C 1
ATOM 818 O O . LEU A 1 102 ? 16.710 5.555 -18.079 1.00 86.19 102 LEU A O 1
ATOM 822 N N . THR A 1 103 ? 18.608 4.363 -18.257 1.00 84.56 103 THR A N 1
ATOM 823 C CA . THR A 1 103 ? 19.431 5.381 -17.604 1.00 84.56 103 THR A CA 1
ATOM 824 C C . THR A 1 103 ? 19.523 6.628 -18.488 1.00 84.56 103 THR A C 1
ATOM 826 O O . THR A 1 103 ? 19.446 6.536 -19.715 1.00 84.56 103 THR A O 1
ATOM 829 N N . GLY A 1 104 ? 19.744 7.802 -17.884 1.00 80.00 104 GLY A N 1
ATOM 830 C CA . GLY A 1 104 ? 19.899 9.053 -18.640 1.00 80.00 104 GLY A CA 1
ATOM 831 C C . GLY A 1 104 ? 20.971 8.962 -19.735 1.00 80.00 104 GLY A C 1
ATOM 832 O O . GLY A 1 104 ? 20.739 9.399 -20.857 1.00 80.00 104 GLY A O 1
ATOM 833 N N . ALA A 1 105 ? 22.090 8.286 -19.454 1.00 78.50 105 ALA A N 1
ATOM 834 C CA . ALA A 1 105 ? 23.159 8.064 -20.429 1.00 78.50 105 ALA A CA 1
ATOM 835 C C . ALA A 1 105 ? 22.721 7.180 -21.613 1.00 78.50 105 ALA A C 1
ATOM 837 O O . ALA A 1 105 ? 23.057 7.465 -22.759 1.00 78.50 105 ALA A O 1
ATOM 838 N N . GLN A 1 106 ? 21.948 6.115 -21.369 1.00 76.88 106 GLN A N 1
ATOM 839 C CA . GLN A 1 106 ? 21.423 5.266 -22.447 1.00 76.88 106 GLN A CA 1
ATOM 840 C C . GLN A 1 106 ? 20.370 5.990 -23.296 1.00 76.88 106 GLN A C 1
ATOM 842 O O . GLN A 1 106 ? 20.338 5.802 -24.510 1.00 76.88 106 GLN A O 1
ATOM 847 N N . ALA A 1 107 ? 19.541 6.838 -22.682 1.00 81.44 107 ALA A N 1
ATOM 848 C CA . ALA A 1 107 ? 18.561 7.645 -23.405 1.00 81.44 107 ALA A CA 1
ATOM 849 C C . ALA A 1 107 ? 19.231 8.664 -24.349 1.00 81.44 107 ALA A C 1
ATOM 851 O O . ALA A 1 107 ? 18.770 8.858 -25.476 1.00 81.44 107 ALA A O 1
ATOM 852 N N . GLU A 1 108 ? 20.344 9.278 -23.928 1.00 78.38 108 GLU A N 1
ATOM 853 C CA . GLU A 1 108 ? 21.151 10.160 -24.787 1.00 78.38 108 GLU A CA 1
ATOM 854 C C . GLU A 1 108 ? 21.725 9.403 -25.995 1.00 78.38 108 GLU A C 1
ATOM 856 O O . GLU A 1 108 ? 21.613 9.883 -27.127 1.00 78.38 108 GLU A O 1
ATOM 861 N N . LEU A 1 109 ? 22.223 8.178 -25.781 1.00 75.56 109 LEU A N 1
ATOM 862 C CA . LEU A 1 109 ? 22.739 7.325 -26.855 1.00 75.56 109 LEU A CA 1
ATOM 863 C C . LEU A 1 109 ? 21.662 6.956 -27.889 1.00 75.56 109 LEU A C 1
ATOM 865 O O . LEU A 1 109 ? 21.931 7.008 -29.088 1.00 75.56 109 LEU A O 1
ATOM 869 N N . GLU A 1 110 ? 20.432 6.617 -27.483 1.00 75.31 110 GLU A N 1
ATOM 870 C CA . GLU A 1 110 ? 19.344 6.363 -28.448 1.00 75.31 110 GLU A CA 1
ATOM 871 C C . GLU A 1 110 ? 19.029 7.601 -29.306 1.00 75.31 110 GLU A C 1
ATOM 873 O O . GLU A 1 110 ? 18.761 7.484 -30.509 1.00 75.31 110 GLU A O 1
ATOM 878 N N . GLY A 1 111 ? 19.127 8.797 -28.716 1.00 73.44 111 GLY A N 1
ATOM 879 C CA . GLY A 1 111 ? 18.970 10.069 -29.421 1.00 73.44 111 GLY A CA 1
ATOM 880 C C . GLY A 1 111 ? 20.004 10.290 -30.534 1.00 73.44 111 GLY A C 1
ATOM 881 O O . GLY A 1 111 ? 19.684 10.896 -31.561 1.00 73.44 111 GLY A O 1
ATOM 882 N N . GLU A 1 112 ? 21.220 9.759 -30.385 1.00 70.69 112 GLU A N 1
ATOM 883 C CA . GLU A 1 112 ? 22.309 9.901 -31.363 1.00 70.69 112 GLU A CA 1
ATOM 884 C C . GLU A 1 112 ? 22.114 9.067 -32.631 1.00 70.69 112 GLU A C 1
ATOM 886 O O . GLU A 1 112 ? 22.528 9.483 -33.718 1.00 70.69 112 GLU A O 1
ATOM 891 N N . PHE A 1 113 ? 21.480 7.897 -32.514 1.00 67.19 113 PHE A N 1
ATOM 892 C CA . PHE A 1 113 ? 21.301 6.947 -33.620 1.00 67.19 113 PHE A CA 1
ATOM 893 C C . PHE A 1 113 ? 19.921 7.036 -34.296 1.00 67.19 113 PHE A C 1
ATOM 895 O O . PHE A 1 113 ? 19.598 6.235 -35.177 1.00 67.19 113 PHE A O 1
ATOM 902 N N . GLY A 1 114 ? 19.101 8.026 -33.932 1.00 64.75 114 GLY A N 1
ATOM 903 C CA . GLY A 1 114 ? 17.767 8.221 -34.494 1.00 64.75 114 GLY A CA 1
ATOM 904 C C . GLY A 1 114 ? 17.754 8.481 -36.011 1.00 64.75 114 GLY A C 1
ATOM 905 O O . GLY A 1 114 ? 18.545 9.258 -36.550 1.00 64.75 114 GLY A O 1
ATOM 906 N N . LYS A 1 115 ? 16.767 7.896 -36.709 1.00 57.50 115 LYS A N 1
ATOM 907 C CA . LYS A 1 115 ? 16.591 7.924 -38.183 1.00 57.50 115 LYS A CA 1
ATOM 908 C C . LYS A 1 115 ? 16.615 9.321 -38.833 1.00 57.50 115 LYS A C 1
ATOM 910 O O . LYS A 1 115 ? 16.882 9.424 -40.027 1.00 57.50 115 LYS A O 1
ATOM 915 N N . LYS A 1 116 ? 16.359 10.397 -38.078 1.00 57.81 116 LYS A N 1
ATOM 916 C CA . LYS A 1 116 ? 16.385 11.783 -38.587 1.00 57.81 116 LYS A CA 1
ATOM 917 C C . LYS A 1 116 ? 17.801 12.296 -38.883 1.00 57.81 116 LYS A C 1
ATOM 919 O O . LYS A 1 116 ? 17.962 13.072 -39.817 1.00 57.81 116 LYS A O 1
ATOM 924 N N . ALA A 1 117 ? 18.822 11.826 -38.161 1.00 54.56 117 ALA A N 1
ATOM 925 C CA . ALA A 1 117 ? 20.204 12.260 -38.383 1.00 54.56 117 ALA A CA 1
ATOM 926 C C . ALA A 1 117 ? 20.768 11.757 -39.726 1.00 54.56 117 ALA A C 1
ATOM 928 O O . ALA A 1 117 ? 21.500 12.471 -40.404 1.00 54.56 117 ALA A O 1
ATOM 929 N N . ALA A 1 118 ? 20.377 10.551 -40.150 1.00 52.78 118 ALA A N 1
ATOM 930 C CA . ALA A 1 118 ? 20.870 9.942 -41.386 1.00 52.78 118 ALA A CA 1
ATOM 931 C C . ALA A 1 118 ? 20.285 10.572 -42.666 1.00 52.78 118 ALA A C 1
ATOM 933 O O . ALA A 1 118 ? 20.944 10.564 -43.701 1.00 52.78 118 ALA A O 1
ATOM 934 N N . ILE A 1 119 ? 19.060 11.109 -42.611 1.00 55.38 119 ILE A N 1
ATOM 935 C CA . ILE A 1 119 ? 18.365 11.654 -43.792 1.00 55.38 119 ILE A CA 1
ATOM 936 C C . ILE A 1 119 ? 18.671 13.150 -43.988 1.00 55.38 119 ILE A C 1
ATOM 938 O O . ILE A 1 119 ? 18.644 13.628 -45.118 1.00 55.38 119 ILE A O 1
ATOM 942 N N . GLN A 1 120 ? 18.980 13.885 -42.911 1.00 56.22 120 GLN A N 1
ATOM 943 C CA . GLN A 1 120 ? 19.040 15.353 -42.931 1.00 56.22 120 GLN A CA 1
ATOM 944 C C . GLN A 1 120 ? 20.450 15.944 -42.725 1.00 56.22 120 GLN A C 1
ATOM 946 O O . GLN A 1 120 ? 20.729 17.002 -43.283 1.00 56.22 120 GLN A O 1
ATOM 951 N N . ASP A 1 121 ? 21.354 15.271 -41.996 1.00 60.34 121 ASP A N 1
ATOM 952 C CA . ASP A 1 121 ? 22.606 15.894 -41.515 1.00 60.34 121 ASP A CA 1
ATOM 953 C C . ASP A 1 121 ? 23.889 15.447 -42.254 1.00 60.34 121 ASP A C 1
ATOM 955 O O . ASP A 1 121 ? 24.966 16.017 -42.051 1.00 60.34 121 ASP A O 1
ATOM 959 N N . GLY A 1 122 ? 23.805 14.433 -43.122 1.00 72.12 122 GLY A N 1
ATOM 960 C CA . GLY A 1 122 ? 24.966 13.870 -43.823 1.00 72.12 122 GLY A CA 1
ATOM 961 C C . GLY A 1 122 ? 26.047 13.288 -42.888 1.00 72.12 122 GLY A C 1
ATOM 962 O O . GLY A 1 122 ? 25.911 13.244 -41.666 1.00 72.12 122 GLY A O 1
ATOM 963 N N . LEU A 1 123 ? 27.164 12.824 -43.462 1.00 77.69 123 LEU A N 1
ATOM 964 C CA . LEU A 1 123 ? 28.243 12.148 -42.717 1.00 77.69 123 LEU A CA 1
ATOM 965 C C . LEU A 1 123 ? 28.912 13.058 -41.663 1.00 77.69 123 LEU A C 1
ATOM 967 O O . LEU A 1 123 ? 29.209 12.615 -40.553 1.00 77.69 123 LEU A O 1
ATOM 971 N N . LEU A 1 124 ? 29.138 14.334 -41.999 1.00 80.19 124 LEU A N 1
ATOM 972 C CA . LEU A 1 124 ? 29.783 15.300 -41.101 1.00 80.19 124 LEU A CA 1
ATOM 973 C C . LEU A 1 124 ? 28.891 15.682 -39.917 1.00 80.19 124 LEU A C 1
ATOM 975 O O . LEU A 1 124 ? 29.392 15.808 -38.801 1.00 80.19 124 LEU A O 1
ATOM 979 N N . GLY A 1 125 ? 27.580 15.818 -40.126 1.00 77.94 125 GLY A N 1
ATOM 980 C CA . GLY A 1 125 ? 26.647 16.096 -39.039 1.00 77.94 125 GLY A CA 1
ATOM 981 C C . GLY A 1 125 ? 26.526 14.923 -38.066 1.00 77.94 125 GLY A C 1
ATOM 982 O O . GLY A 1 125 ? 26.503 15.133 -36.854 1.00 77.94 125 GLY A O 1
ATOM 983 N N . MET A 1 126 ? 26.574 13.683 -38.565 1.00 78.81 126 MET A N 1
ATOM 984 C CA . MET A 1 126 ? 26.679 12.496 -37.706 1.00 78.81 126 MET A CA 1
ATOM 985 C C . MET A 1 126 ? 27.987 12.475 -36.901 1.00 78.81 126 MET A C 1
ATOM 987 O O . MET A 1 126 ? 27.972 12.137 -35.718 1.00 78.81 126 MET A O 1
ATOM 991 N N . PHE A 1 127 ? 29.116 12.853 -37.509 1.00 83.06 127 PHE A N 1
ATOM 992 C CA . PHE A 1 127 ? 30.404 12.918 -36.813 1.00 83.06 127 PHE A CA 1
ATOM 993 C C . PHE A 1 127 ? 30.418 13.986 -35.708 1.00 83.06 127 PHE A C 1
ATOM 995 O O . PHE A 1 127 ? 30.818 13.693 -34.582 1.00 83.06 127 PHE A O 1
ATOM 1002 N N . LEU A 1 128 ? 29.933 15.198 -35.996 1.00 83.00 128 LEU A N 1
ATOM 1003 C CA . LEU A 1 128 ? 29.855 16.282 -35.012 1.00 83.00 128 LEU A CA 1
ATOM 1004 C C . LEU A 1 128 ? 28.916 15.936 -33.851 1.00 83.00 128 LEU A C 1
ATOM 1006 O O . LEU A 1 128 ? 29.272 16.190 -32.703 1.00 83.00 128 LEU A O 1
ATOM 1010 N N . LYS A 1 129 ? 27.774 15.289 -34.128 1.00 79.19 129 LYS A N 1
ATOM 1011 C CA . LYS A 1 129 ? 26.856 14.793 -33.088 1.00 79.19 129 LYS A CA 1
ATOM 1012 C C . LYS A 1 129 ? 27.519 13.779 -32.156 1.00 79.19 129 LYS A C 1
ATOM 1014 O O . LYS A 1 129 ? 27.371 13.878 -30.938 1.00 79.19 129 LYS A O 1
ATOM 1019 N N . ARG A 1 130 ? 28.305 12.847 -32.707 1.00 81.50 130 ARG A N 1
ATOM 1020 C CA . ARG A 1 130 ? 29.090 11.896 -31.901 1.00 81.50 130 ARG A CA 1
ATOM 1021 C C . ARG A 1 130 ? 30.136 12.609 -31.053 1.00 81.50 130 ARG A C 1
ATOM 1023 O O . ARG A 1 130 ? 30.274 12.298 -29.877 1.00 81.50 130 ARG A O 1
ATOM 1030 N N . LEU A 1 131 ? 30.846 13.583 -31.621 1.00 85.44 131 LEU A N 1
ATOM 1031 C CA . LEU A 1 131 ? 31.852 14.341 -30.879 1.00 85.44 131 LEU A CA 1
ATOM 1032 C C . LEU A 1 131 ? 31.221 15.133 -29.721 1.00 85.44 131 LEU A C 1
ATOM 1034 O O . LEU A 1 131 ? 31.767 15.139 -28.621 1.00 85.44 131 LEU A O 1
ATOM 1038 N N . SER A 1 132 ? 30.059 15.759 -29.944 1.00 82.81 132 SER A N 1
ATOM 1039 C CA . SER A 1 132 ? 29.348 16.500 -28.897 1.00 82.81 132 SER A CA 1
ATOM 1040 C C . SER A 1 132 ? 28.836 15.597 -27.778 1.00 82.81 132 SER A C 1
ATOM 1042 O O . SER A 1 132 ? 28.979 15.962 -26.616 1.00 82.81 132 SER A O 1
ATOM 1044 N N . SER A 1 133 ? 28.303 14.413 -28.102 1.00 80.38 133 SER A N 1
ATOM 1045 C CA . SER A 1 133 ? 27.862 13.449 -27.085 1.00 80.38 133 SER A CA 1
ATOM 1046 C C . SER A 1 133 ? 29.022 12.978 -26.209 1.00 80.38 133 SER A C 1
ATOM 1048 O O . SER A 1 133 ? 28.961 13.061 -24.983 1.00 80.38 133 SER A O 1
ATOM 1050 N N . GLN A 1 134 ? 30.133 12.570 -26.828 1.00 87.81 134 GLN A N 1
ATOM 1051 C CA . GLN A 1 134 ? 31.309 12.119 -26.083 1.00 87.81 134 GLN A CA 1
ATOM 1052 C C . GLN A 1 134 ? 31.870 13.228 -25.179 1.00 87.81 134 GLN A C 1
ATOM 1054 O O . GLN A 1 134 ? 32.376 12.950 -24.093 1.00 87.81 134 GLN A O 1
ATOM 1059 N N . LEU A 1 135 ? 31.736 14.496 -25.585 1.00 87.94 135 LEU A N 1
ATOM 1060 C CA . LEU A 1 135 ? 32.116 15.644 -24.764 1.00 87.94 135 LEU A CA 1
ATOM 1061 C C . LEU A 1 135 ? 31.171 15.839 -23.564 1.00 87.94 135 LEU A C 1
ATOM 1063 O O . LEU A 1 135 ? 31.656 16.117 -22.468 1.00 87.94 135 LEU A O 1
ATOM 1067 N N . ILE A 1 136 ? 29.860 15.637 -23.734 1.00 84.19 136 ILE A N 1
ATOM 1068 C CA . ILE A 1 136 ? 28.872 15.657 -22.637 1.00 84.19 136 ILE A CA 1
ATOM 1069 C C . ILE A 1 136 ? 29.151 14.523 -21.639 1.00 84.19 136 ILE A C 1
ATOM 1071 O O . ILE A 1 136 ? 29.229 14.770 -20.434 1.00 84.19 136 ILE A O 1
ATOM 1075 N N . LEU A 1 137 ? 29.400 13.301 -22.118 1.00 85.56 137 LEU A N 1
ATOM 1076 C CA . LEU A 1 137 ? 29.748 12.159 -21.263 1.00 85.56 137 LEU A CA 1
ATOM 1077 C C . LEU A 1 137 ? 31.054 12.401 -20.493 1.00 85.56 137 LEU A C 1
ATOM 1079 O O . LEU A 1 137 ? 31.145 12.092 -19.303 1.00 85.56 137 LEU A O 1
ATOM 1083 N N . LEU A 1 138 ? 32.052 13.018 -21.132 1.00 89.94 138 LEU A N 1
ATOM 1084 C CA . LEU A 1 138 ? 33.297 13.412 -20.471 1.00 89.94 138 LEU A CA 1
ATOM 1085 C C . LEU A 1 138 ? 33.057 14.479 -19.387 1.00 89.94 138 LEU A C 1
ATOM 1087 O O . LEU A 1 138 ? 33.631 14.399 -18.296 1.00 89.94 138 LEU A O 1
ATOM 1091 N N . GLN A 1 139 ? 32.194 15.466 -19.647 1.00 88.25 139 GLN A N 1
ATOM 1092 C CA . GLN A 1 139 ? 31.791 16.462 -18.646 1.00 88.25 139 GLN A CA 1
ATOM 1093 C C . GLN A 1 139 ? 31.074 15.808 -17.455 1.00 88.25 139 GLN A C 1
ATOM 1095 O O . GLN A 1 139 ? 31.402 16.091 -16.301 1.00 88.25 139 GLN A O 1
ATOM 1100 N N . ALA A 1 140 ? 30.157 14.874 -17.709 1.00 85.81 140 ALA A N 1
ATOM 1101 C CA . ALA A 1 140 ? 29.484 14.117 -16.660 1.00 85.81 140 ALA A CA 1
ATOM 1102 C C . ALA A 1 140 ? 30.483 13.297 -15.824 1.00 85.81 140 ALA A C 1
ATOM 1104 O O . ALA A 1 140 ? 30.476 13.381 -14.594 1.00 85.81 140 ALA A O 1
ATOM 1105 N N . TRP A 1 141 ? 31.407 12.580 -16.467 1.00 89.56 141 TRP A N 1
ATOM 1106 C CA . TRP A 1 141 ? 32.434 11.789 -15.785 1.00 89.56 141 TRP A CA 1
ATOM 1107 C C . TRP A 1 141 ? 33.378 12.645 -14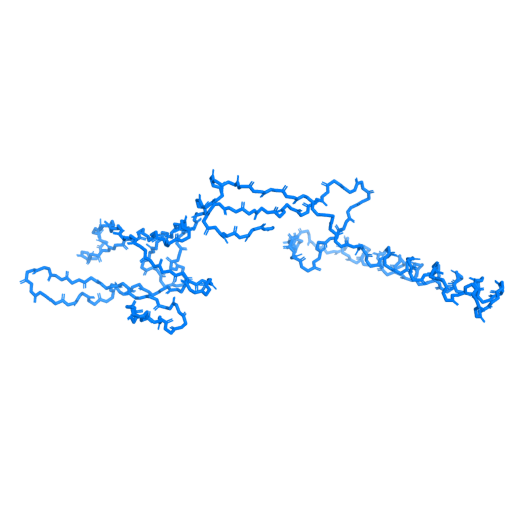.930 1.00 89.56 141 TRP A C 1
ATOM 1109 O O . TRP A 1 141 ? 33.654 12.303 -13.777 1.00 89.56 141 TRP A O 1
ATOM 1119 N N . THR A 1 142 ? 33.826 13.794 -15.447 1.00 89.44 142 THR A N 1
ATOM 1120 C CA . THR A 1 142 ? 34.650 14.729 -14.665 1.00 89.44 142 THR A CA 1
ATOM 1121 C C . THR A 1 142 ? 33.887 15.257 -13.452 1.00 89.44 142 THR A C 1
ATOM 1123 O O . THR A 1 142 ? 34.425 15.230 -12.346 1.00 89.44 142 THR A O 1
ATOM 1126 N N . SER A 1 143 ? 32.614 15.638 -13.605 1.00 85.38 143 SER A N 1
ATOM 1127 C CA . SER A 1 143 ? 31.770 16.060 -12.478 1.00 85.38 143 SER A CA 1
ATOM 1128 C C . SER A 1 143 ? 31.602 14.959 -11.418 1.00 85.38 143 SER A C 1
ATOM 1130 O O . SER A 1 143 ? 31.700 15.232 -10.218 1.00 85.38 143 SER A O 1
ATOM 1132 N N . HIS A 1 144 ? 31.437 13.702 -11.845 1.00 85.00 144 HIS A N 1
ATOM 1133 C CA . HIS A 1 144 ? 31.300 12.549 -10.958 1.00 85.00 144 HIS A CA 1
ATOM 1134 C C . HIS A 1 144 ? 32.584 12.284 -10.165 1.00 85.00 144 HIS A C 1
ATOM 1136 O O . HIS A 1 144 ? 32.532 12.084 -8.951 1.00 85.00 144 HIS A O 1
ATOM 1142 N N . LEU A 1 145 ? 33.748 12.350 -10.818 1.00 87.38 145 LEU A N 1
ATOM 1143 C CA . LEU A 1 145 ? 35.038 12.252 -10.135 1.00 87.38 145 LEU A CA 1
ATOM 1144 C C . LEU A 1 145 ? 35.209 13.363 -9.101 1.00 87.38 145 LEU A C 1
ATOM 1146 O O . LEU A 1 145 ? 35.566 13.083 -7.957 1.00 87.38 145 LEU A O 1
ATOM 1150 N N . TRP A 1 146 ? 34.917 14.612 -9.471 1.00 87.00 146 TRP A N 1
ATOM 1151 C CA . TRP A 1 146 ? 34.971 15.742 -8.543 1.00 87.00 146 TRP A CA 1
ATOM 1152 C C . TRP A 1 146 ? 34.068 15.509 -7.325 1.00 87.00 146 TRP A C 1
ATOM 1154 O O . TRP A 1 146 ? 34.513 15.695 -6.191 1.00 87.00 146 TRP A O 1
ATOM 1164 N N . LYS A 1 147 ? 32.836 15.027 -7.537 1.00 84.50 147 LYS A N 1
ATOM 1165 C CA . LYS A 1 147 ? 31.904 14.663 -6.461 1.00 84.50 147 LYS A CA 1
ATOM 1166 C C . LYS A 1 147 ? 32.466 13.558 -5.565 1.00 84.50 147 LYS A C 1
ATOM 1168 O O . LYS A 1 147 ? 32.480 13.731 -4.351 1.00 84.50 147 LYS A O 1
ATOM 1173 N N . MET A 1 148 ? 33.015 12.486 -6.137 1.00 80.94 148 MET A N 1
ATOM 1174 C CA . MET A 1 148 ? 33.678 11.422 -5.375 1.00 80.94 148 MET A CA 1
ATOM 1175 C C . MET A 1 148 ? 34.851 11.940 -4.532 1.00 80.94 148 MET A C 1
ATOM 1177 O O . MET A 1 148 ? 34.973 11.574 -3.364 1.00 80.94 148 MET A O 1
ATOM 1181 N N . PHE A 1 149 ? 35.692 12.822 -5.079 1.00 84.00 149 PHE A N 1
ATOM 1182 C CA . PHE A 1 149 ? 36.796 13.439 -4.334 1.00 84.00 149 PHE A CA 1
ATOM 1183 C C . PHE A 1 149 ? 36.317 14.366 -3.209 1.00 84.00 149 PHE A C 1
ATOM 1185 O O . PHE A 1 149 ? 37.015 14.526 -2.204 1.00 84.00 149 PHE A O 1
ATOM 1192 N N . TYR A 1 150 ? 35.165 15.020 -3.366 1.00 79.06 150 TYR A N 1
ATOM 1193 C CA . TYR A 1 150 ? 34.552 15.819 -2.304 1.00 79.06 150 TYR A CA 1
ATOM 1194 C C . TYR A 1 150 ? 33.889 14.949 -1.233 1.00 79.06 150 TYR A C 1
ATOM 1196 O O . TYR A 1 150 ? 34.047 15.231 -0.047 1.00 79.06 150 TYR A O 1
ATOM 1204 N N . ASP A 1 151 ? 33.192 13.883 -1.622 1.00 76.88 151 ASP A N 1
ATOM 1205 C CA . ASP A 1 151 ? 32.494 12.997 -0.690 1.00 76.88 151 ASP A CA 1
ATOM 1206 C C . ASP A 1 151 ? 33.461 12.096 0.092 1.00 76.88 151 ASP A C 1
ATOM 1208 O O . ASP A 1 151 ? 33.253 11.880 1.283 1.00 76.88 151 ASP A O 1
ATOM 1212 N N . ALA A 1 152 ? 34.592 11.689 -0.496 1.00 74.06 152 ALA A N 1
ATOM 1213 C CA . ALA A 1 152 ? 35.674 11.005 0.223 1.00 74.06 152 ALA A CA 1
ATOM 1214 C C . ALA A 1 152 ? 36.311 11.865 1.336 1.00 74.06 152 ALA A C 1
ATOM 1216 O O . ALA A 1 152 ? 36.970 11.335 2.229 1.00 74.06 152 ALA A O 1
ATOM 1217 N N . ARG A 1 153 ? 36.112 13.192 1.298 1.00 73.44 153 ARG A N 1
ATOM 1218 C CA . ARG A 1 153 ? 36.572 14.140 2.325 1.00 73.44 153 ARG A CA 1
ATOM 1219 C C . ARG A 1 153 ? 35.521 14.433 3.406 1.00 73.44 153 ARG A C 1
ATOM 1221 O O . ARG A 1 153 ? 35.821 15.184 4.332 1.00 73.44 153 ARG A O 1
ATOM 1228 N N . LYS A 1 154 ? 34.315 13.850 3.332 1.00 68.38 154 LYS A N 1
ATOM 1229 C CA . LYS A 1 154 ? 33.264 13.991 4.357 1.00 68.38 154 LYS A CA 1
ATOM 1230 C C . LYS A 1 154 ? 33.243 12.788 5.316 1.00 68.38 154 LYS A C 1
ATOM 1232 O O . LYS A 1 154 ? 33.467 11.656 4.889 1.00 68.38 154 LYS A O 1
ATOM 1237 N N . PRO A 1 155 ? 32.941 12.989 6.613 1.00 56.78 155 PRO A N 1
ATOM 1238 C CA . PRO A 1 155 ? 32.803 11.893 7.568 1.00 56.78 155 PRO A CA 1
ATOM 1239 C C . PRO A 1 155 ? 31.599 10.989 7.237 1.00 56.78 155 PRO A C 1
ATOM 1241 O O . PRO A 1 155 ? 30.512 11.452 6.902 1.00 56.78 155 PRO A O 1
ATOM 1244 N N . ARG A 1 156 ? 31.818 9.674 7.364 1.00 56.53 156 ARG A N 1
ATOM 1245 C CA . ARG A 1 156 ? 31.017 8.534 6.861 1.00 56.53 156 ARG A CA 1
ATOM 1246 C C . ARG A 1 156 ? 29.580 8.385 7.418 1.00 56.53 156 ARG A C 1
ATOM 1248 O O . ARG A 1 156 ? 28.937 7.380 7.144 1.00 56.53 156 ARG A O 1
ATOM 1255 N N . SER A 1 157 ? 29.046 9.324 8.200 1.00 53.19 157 SER A N 1
ATOM 1256 C CA . SER A 1 157 ? 27.801 9.124 8.969 1.00 53.19 157 SER A CA 1
ATOM 1257 C C . SER A 1 157 ? 26.494 9.564 8.287 1.00 53.19 157 SER A C 1
ATOM 1259 O O . SER A 1 157 ? 25.438 9.430 8.901 1.00 53.19 157 SER A O 1
ATOM 1261 N N . GLN A 1 158 ? 26.516 10.065 7.044 1.00 53.62 158 GLN A N 1
ATOM 1262 C CA . GLN A 1 158 ? 25.316 10.639 6.396 1.00 53.62 158 GLN A CA 1
ATOM 1263 C C . GLN A 1 158 ? 24.916 10.044 5.035 1.00 53.62 158 GLN A C 1
ATOM 1265 O O . GLN A 1 158 ? 23.997 10.559 4.403 1.00 53.62 158 GLN A O 1
ATOM 1270 N N . ILE A 1 159 ? 25.533 8.951 4.575 1.00 53.69 159 ILE A N 1
ATOM 1271 C CA . ILE A 1 159 ? 25.106 8.301 3.323 1.00 53.69 159 ILE A CA 1
ATOM 1272 C C . ILE A 1 159 ? 23.873 7.439 3.619 1.00 53.69 159 ILE A C 1
ATOM 1274 O O . ILE A 1 159 ? 23.979 6.255 3.934 1.00 53.69 159 ILE A O 1
ATOM 1278 N N . LYS A 1 160 ? 22.691 8.053 3.564 1.00 51.84 160 LYS A N 1
ATOM 1279 C CA . LYS A 1 160 ? 21.430 7.327 3.422 1.00 51.84 160 LYS A CA 1
ATOM 1280 C C . LYS A 1 160 ? 21.189 7.118 1.932 1.00 51.84 160 LYS A C 1
ATOM 1282 O O . LYS A 1 160 ? 20.907 8.072 1.216 1.00 51.84 160 LYS A O 1
ATOM 1287 N N . ASN A 1 161 ? 21.314 5.877 1.473 1.00 51.75 161 ASN A N 1
ATOM 1288 C CA . ASN A 1 161 ? 20.813 5.490 0.159 1.00 51.75 161 ASN A CA 1
ATOM 1289 C C . ASN A 1 161 ? 19.291 5.367 0.271 1.00 51.75 161 ASN A C 1
ATOM 1291 O O . ASN A 1 161 ? 18.769 4.299 0.583 1.00 51.75 161 ASN A O 1
ATOM 1295 N N . GLU A 1 162 ? 18.588 6.481 0.102 1.00 55.09 162 GLU A N 1
ATOM 1296 C CA . GLU A 1 162 ? 17.141 6.454 -0.079 1.00 55.09 162 GLU A CA 1
ATOM 1297 C C . GLU A 1 162 ? 16.864 5.955 -1.499 1.00 55.09 162 GLU A C 1
ATOM 1299 O O . GLU A 1 162 ? 17.229 6.596 -2.482 1.00 55.09 162 GLU A O 1
ATOM 1304 N N . ILE A 1 163 ? 16.281 4.760 -1.596 1.00 60.22 163 ILE A N 1
ATOM 1305 C CA . ILE A 1 163 ? 15.798 4.204 -2.860 1.00 60.22 163 ILE A CA 1
ATOM 1306 C C . ILE A 1 163 ? 14.547 5.007 -3.218 1.00 60.22 163 ILE A C 1
ATOM 1308 O O . ILE A 1 163 ? 13.481 4.779 -2.650 1.00 60.22 163 ILE A O 1
ATOM 1312 N N . ASN A 1 164 ? 14.694 5.991 -4.102 1.00 72.81 164 ASN A N 1
ATOM 1313 C CA . ASN A 1 164 ? 13.573 6.767 -4.615 1.00 72.81 164 ASN A CA 1
ATOM 1314 C C . ASN A 1 164 ? 13.066 6.119 -5.909 1.00 72.81 164 ASN A C 1
ATOM 1316 O O . ASN A 1 164 ? 13.872 5.834 -6.796 1.00 72.81 164 ASN A O 1
ATOM 1320 N N . ILE A 1 165 ? 11.748 5.933 -6.020 1.00 71.94 165 ILE A N 1
ATOM 1321 C CA . ILE A 1 165 ? 11.050 5.384 -7.192 1.00 71.94 165 ILE A CA 1
ATOM 1322 C C . ILE A 1 165 ? 11.469 6.119 -8.476 1.00 71.94 165 ILE A C 1
ATOM 1324 O O . ILE A 1 165 ? 11.731 5.481 -9.491 1.00 71.94 165 ILE A O 1
ATOM 1328 N N . ASP A 1 166 ? 11.663 7.437 -8.393 1.00 73.06 166 ASP A N 1
ATOM 1329 C CA . ASP A 1 166 ? 12.053 8.290 -9.526 1.00 73.06 166 ASP A CA 1
ATOM 1330 C C . ASP A 1 166 ? 13.491 8.050 -10.019 1.00 73.06 166 ASP A C 1
ATOM 1332 O O . ASP A 1 166 ? 13.885 8.531 -11.081 1.00 73.06 166 ASP A O 1
ATOM 1336 N N . THR A 1 167 ? 14.302 7.335 -9.235 1.00 78.62 167 THR A N 1
ATOM 1337 C CA . THR A 1 167 ? 15.719 7.064 -9.529 1.00 78.62 167 THR A CA 1
ATOM 1338 C C . THR A 1 167 ? 15.994 5.613 -9.920 1.00 78.62 167 THR A C 1
ATOM 1340 O O . THR A 1 167 ? 17.147 5.272 -10.185 1.00 78.62 167 THR A O 1
ATOM 1343 N N . LEU A 1 168 ? 14.967 4.753 -9.979 1.00 83.56 168 LEU A N 1
ATOM 1344 C CA . LEU A 1 168 ? 15.122 3.394 -10.496 1.00 83.56 168 LEU A CA 1
ATOM 1345 C C . LEU A 1 168 ? 15.340 3.433 -12.010 1.00 83.56 168 LEU A C 1
ATOM 1347 O O . LEU A 1 168 ? 14.507 3.936 -12.758 1.00 83.56 168 LEU A O 1
ATOM 1351 N N . ALA A 1 169 ? 16.441 2.843 -12.460 1.00 86.50 169 ALA A N 1
ATOM 1352 C CA . ALA A 1 169 ? 16.767 2.685 -13.868 1.00 86.50 169 ALA A CA 1
ATOM 1353 C C . ALA A 1 169 ? 17.355 1.295 -14.117 1.00 86.50 169 ALA A C 1
ATOM 1355 O O . ALA A 1 169 ? 17.774 0.606 -13.186 1.00 86.50 169 ALA A O 1
ATOM 1356 N N . ARG A 1 170 ? 17.371 0.888 -15.385 1.00 87.62 170 ARG A N 1
ATOM 1357 C CA . ARG A 1 170 ? 17.899 -0.403 -15.825 1.00 87.62 170 ARG A CA 1
ATOM 1358 C C . ARG A 1 170 ? 19.381 -0.555 -15.477 1.00 87.62 170 ARG A C 1
ATOM 1360 O O . ARG A 1 170 ? 20.182 0.333 -15.766 1.00 87.62 170 ARG A O 1
ATOM 1367 N N . ASP A 1 171 ? 19.742 -1.697 -14.899 1.00 87.19 171 ASP A N 1
ATOM 1368 C CA . ASP A 1 171 ? 21.130 -2.080 -14.649 1.00 87.19 171 ASP A CA 1
ATOM 1369 C C . ASP A 1 171 ? 21.804 -2.635 -15.915 1.00 87.19 171 ASP A C 1
ATOM 1371 O O . ASP A 1 171 ? 21.145 -3.006 -16.887 1.00 87.19 171 ASP A O 1
ATOM 1375 N N . GLU A 1 172 ? 23.136 -2.726 -15.910 1.00 84.81 172 GLU A N 1
ATOM 1376 C CA . GLU A 1 172 ? 23.909 -3.214 -17.065 1.00 84.81 172 GLU A CA 1
ATOM 1377 C C . GLU A 1 172 ? 23.518 -4.637 -17.493 1.00 84.81 172 GLU A C 1
ATOM 1379 O O . GLU A 1 172 ? 23.527 -4.951 -18.683 1.00 84.81 172 GLU A O 1
ATOM 1384 N N . PHE A 1 173 ? 23.143 -5.486 -16.532 1.00 88.44 173 PHE A N 1
ATOM 1385 C CA . PHE A 1 173 ? 22.768 -6.879 -16.774 1.00 88.44 173 PHE A CA 1
ATOM 1386 C C . PHE A 1 173 ? 21.254 -7.087 -16.922 1.00 88.44 173 PHE A C 1
ATOM 1388 O O . PHE A 1 173 ? 20.825 -8.215 -17.174 1.00 88.44 173 PHE A O 1
ATOM 1395 N N . ASN A 1 174 ? 20.449 -6.024 -16.801 1.00 87.69 174 ASN A N 1
ATOM 1396 C CA . ASN A 1 174 ? 18.984 -6.066 -16.814 1.00 87.69 174 ASN A CA 1
ATOM 1397 C C . ASN A 1 174 ? 18.398 -7.121 -15.848 1.00 87.69 174 ASN A C 1
ATOM 1399 O O . ASN A 1 174 ? 17.431 -7.820 -16.173 1.00 87.69 174 ASN A O 1
ATOM 1403 N N . LEU A 1 175 ? 19.026 -7.283 -14.679 1.00 90.06 175 LEU A N 1
ATOM 1404 C CA . LEU A 1 175 ? 18.576 -8.197 -13.630 1.00 90.06 175 LEU A CA 1
ATOM 1405 C C . LEU A 1 175 ? 17.463 -7.573 -12.791 1.00 90.06 175 LEU A C 1
ATOM 1407 O O . LEU A 1 175 ? 16.607 -8.296 -12.279 1.00 90.06 175 LEU A O 1
ATOM 1411 N N . GLN A 1 176 ? 17.459 -6.245 -12.650 1.00 88.44 176 GLN A N 1
ATOM 1412 C CA . GLN A 1 176 ? 16.422 -5.546 -11.907 1.00 88.44 176 GLN A CA 1
ATOM 1413 C C . GLN A 1 176 ? 15.253 -5.203 -12.834 1.00 88.44 176 GLN A C 1
ATOM 1415 O O . GLN A 1 176 ? 15.356 -4.351 -13.717 1.00 88.44 176 GLN A O 1
ATOM 1420 N N . LYS A 1 177 ? 14.117 -5.861 -12.598 1.00 92.69 177 LYS A N 1
ATOM 1421 C CA . LYS A 1 177 ? 12.872 -5.659 -13.345 1.00 92.69 177 LYS A CA 1
ATOM 1422 C C . LYS A 1 177 ? 11.746 -5.256 -12.409 1.00 92.69 177 LYS A C 1
ATOM 1424 O O . LYS A 1 177 ? 11.718 -5.669 -11.250 1.00 92.69 177 LYS A O 1
ATOM 1429 N N . MET A 1 178 ? 10.814 -4.470 -12.927 1.00 93.50 178 MET A N 1
ATOM 1430 C CA . MET A 1 178 ? 9.565 -4.167 -12.242 1.00 93.50 178 MET A CA 1
ATOM 1431 C C . MET A 1 178 ? 8.610 -5.346 -12.435 1.00 93.50 178 MET A C 1
ATOM 1433 O O . MET A 1 178 ? 8.353 -5.756 -13.567 1.00 93.50 178 MET A O 1
ATOM 1437 N N . MET A 1 179 ? 8.109 -5.922 -11.344 1.00 95.31 179 MET A N 1
ATOM 1438 C CA . MET A 1 179 ? 7.141 -7.018 -11.412 1.00 95.31 179 MET A CA 1
ATOM 1439 C C . MET A 1 179 ? 5.736 -6.445 -11.327 1.00 95.31 179 MET A C 1
ATOM 1441 O O . MET A 1 179 ? 5.280 -6.095 -10.246 1.00 95.31 179 MET A O 1
ATOM 1445 N N . VAL A 1 180 ? 5.03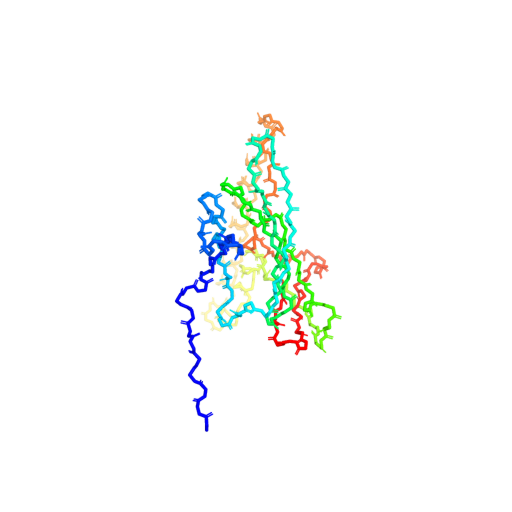7 -6.391 -12.453 1.00 96.75 180 VAL A N 1
ATOM 1446 C CA . VAL A 1 180 ? 3.642 -5.967 -12.501 1.00 96.75 180 VAL A CA 1
ATOM 1447 C C . VAL A 1 180 ? 2.760 -7.178 -12.226 1.00 96.75 180 VAL A C 1
ATOM 1449 O O . VAL A 1 180 ? 2.738 -8.137 -12.997 1.00 96.75 180 VAL A O 1
ATOM 1452 N N . MET A 1 181 ? 2.041 -7.150 -11.109 1.00 96.38 181 MET A N 1
ATOM 1453 C CA . MET A 1 181 ? 1.168 -8.235 -10.664 1.00 96.38 181 MET A CA 1
ATOM 1454 C C . MET A 1 181 ? -0.287 -7.782 -10.656 1.00 96.38 181 MET A C 1
ATOM 1456 O O . MET A 1 181 ? -0.599 -6.675 -10.216 1.00 96.38 181 MET A O 1
ATOM 1460 N N . VAL A 1 182 ? -1.181 -8.661 -11.105 1.00 96.44 182 VAL A N 1
ATOM 1461 C CA . VAL A 1 182 ? -2.634 -8.478 -11.056 1.00 96.44 182 VAL A CA 1
ATOM 1462 C C . VAL A 1 182 ? -3.231 -9.568 -10.178 1.00 96.44 182 VAL A C 1
ATOM 1464 O O . VAL A 1 182 ? -2.997 -10.758 -10.397 1.00 96.44 182 VAL A O 1
ATOM 1467 N N . THR A 1 183 ? -4.007 -9.154 -9.186 1.00 95.75 183 THR A N 1
ATOM 1468 C CA . THR A 1 183 ? -4.617 -10.036 -8.183 1.00 95.75 183 THR A CA 1
ATOM 1469 C C . THR A 1 183 ? -6.080 -10.330 -8.503 1.00 95.75 183 THR A C 1
ATOM 1471 O O . THR A 1 183 ? -6.734 -9.575 -9.230 1.00 95.75 183 THR A O 1
ATOM 1474 N N . ALA A 1 184 ? -6.621 -11.415 -7.944 1.00 94.69 184 ALA A N 1
ATOM 1475 C CA . ALA A 1 184 ? -8.024 -11.795 -8.136 1.00 94.69 184 ALA A CA 1
ATOM 1476 C C . ALA A 1 184 ? -9.015 -10.756 -7.579 1.00 94.69 184 ALA A C 1
ATOM 1478 O O . ALA A 1 184 ? -10.122 -10.624 -8.100 1.00 94.69 184 ALA A O 1
ATOM 1479 N N . SER A 1 185 ? -8.602 -9.961 -6.582 1.00 90.75 185 SER A N 1
ATOM 1480 C CA . SER A 1 185 ? -9.390 -8.839 -6.050 1.00 90.75 185 SER A CA 1
ATOM 1481 C C . SER A 1 185 ? -9.443 -7.625 -6.990 1.00 90.75 185 SER A C 1
ATOM 1483 O O . SER A 1 185 ? -10.121 -6.645 -6.690 1.00 90.75 185 SER A O 1
ATOM 1485 N N . GLY A 1 186 ? -8.752 -7.674 -8.137 1.00 90.56 186 GLY A N 1
ATOM 1486 C CA . GLY A 1 186 ? -8.708 -6.592 -9.122 1.00 90.56 186 GLY A CA 1
ATOM 1487 C C . GLY A 1 186 ? -7.663 -5.515 -8.822 1.00 90.56 186 GLY A C 1
ATOM 1488 O O . GLY A 1 186 ? -7.669 -4.466 -9.465 1.00 90.56 186 GLY A O 1
ATOM 1489 N N . LYS A 1 187 ? -6.756 -5.757 -7.867 1.00 91.75 187 LYS A N 1
ATOM 1490 C CA . LYS A 1 187 ? -5.670 -4.837 -7.509 1.00 91.75 187 LYS A CA 1
ATOM 1491 C C . LYS A 1 187 ? -4.424 -5.104 -8.352 1.00 91.75 187 LYS A C 1
ATOM 1493 O O . LYS A 1 187 ? -4.051 -6.262 -8.562 1.00 91.75 187 LYS A O 1
ATOM 1498 N N . VAL A 1 188 ? -3.780 -4.028 -8.806 1.00 93.06 188 VAL A N 1
ATOM 1499 C CA . VAL A 1 188 ? -2.518 -4.056 -9.562 1.00 93.06 188 VAL A CA 1
ATOM 1500 C C . VAL A 1 188 ? -1.390 -3.533 -8.675 1.00 93.06 188 VAL A C 1
ATOM 1502 O O . VAL A 1 188 ? -1.570 -2.541 -7.969 1.00 93.06 188 VAL A O 1
ATOM 1505 N N . SER A 1 189 ? -0.242 -4.207 -8.672 1.00 91.88 189 SER A N 1
ATOM 1506 C CA . SER A 1 189 ? 0.943 -3.847 -7.876 1.00 91.88 189 SER A CA 1
ATOM 1507 C C . SER A 1 189 ? 2.215 -3.943 -8.719 1.00 91.88 189 SER A C 1
ATOM 1509 O O . SER A 1 189 ? 2.233 -4.694 -9.694 1.00 91.88 189 SER A O 1
ATOM 1511 N N . GLY A 1 190 ? 3.242 -3.162 -8.370 1.00 90.12 190 GLY A N 1
ATOM 1512 C CA . GLY A 1 190 ? 4.470 -2.980 -9.148 1.00 90.12 190 GLY A CA 1
ATOM 1513 C C . GLY A 1 190 ? 5.675 -2.639 -8.290 1.00 90.12 190 GLY A C 1
ATOM 1514 O O . GLY A 1 190 ? 5.455 -2.052 -7.207 1.00 90.12 190 GLY A O 1
#

Radius of gyration: 27.47 Å; chains: 1; bounding box: 69×31×78 Å

InterPro domains:
  IPR026895 ER membrane protein complex subunit 1 [PTHR21573] (12-189)
  IPR058545 EMC1, first beta-propeller domain [PF25293] (13-87)

Secondary structure (DSSP, 8-state):
--------GGGEEEE--B-TTT-PBPTT--EEEE-SSTT--EEEEEEEEEE-TTS-EEEEEEEEETT-EEEEEE--TT--EEEEEE-GGGSEEEEEEEEPPPPHHHHHHHHHT-HHHHHHSHHHHHHHHHHHHHHHHHHHHHHHHHHHHHHTTS-TT-------GGG----TT---EEEEEEETTS-EE-